Protein 1LLM (pdb70)

Foldseek 3Di:
DFPDADPPPGDTHPDPVVSVLVVCVVVVDFPDAAPVPGDTHSDPVVSVVCCVPVPVVVVVVVVVVVVVVVVVVVVVVVVVVCVVVPD/DFPAAQPPPGDTHPDPVVSVLVVCVVVVDFPDAQPPPGDTHSDPVVSVVCCCPVPVVVVVVVVVVVVVVVVVVVVVVVVVVVVVD

Radius of gyration: 25.81 Å; Cα contacts (8 Å, |Δi|>4): 189; chains: 2; bounding box: 71×56×47 Å

InterPro domains:
  IPR004827 Basic-leucine zipper domain [PF07716] (225-276)
  IPR004827 Basic-leucine zipper domain [PS00036] (231-245)
  IPR004827 Basic-leucine zipper domain [PS50217] (231-276)
  IPR004827 Basic-leucine zipper domain [SM00338] (223-280)
  IPR046347 Basic-leucine zipper domain superfamily [SSF57959] (225-279)
  IPR050946 AP-1 Transcription Factor bZIP [PTHR11462] (76-279)

CATH classification: 3.30.160.60 (+1 more: 3.30.160.60)

GO terms:
  GO:0005634 nucleus (C, IDA)
  GO:0001228 DNA-binding transcription activator activity, RNA polymerase II-specific (F, IDA)
  GO:0003682 chromatin binding (F, IDA)
  GO:0003700 DNA-binding transcription factor activity (F, IDA)
  GO:0045899 positive regulation of RNA polymerase II transcription preinitiation complex assembly (P, IDA)
  GO:0043565 sequence-specific DNA binding (F, IDA)
  GO:0045899 positive regulation of RNA polymerase II transcription preinitiation complex assembly (P, IGI)
  GO:1903833 positive regulation of cellular response to amino acid starvation (P, IGI)
  GO:0060261 positive regulation of transcription initiation by RNA polymerase II (P, IGI)
  GO:0001228 DNA-binding transcription activator activity, RNA polymerase II-specific (F, IMP)
  GO:0003700 DNA-binding transcription factor activity (F, IMP)
  GO:0045899 positive regulation of RNA polymerase II transcription preinitiation complex assembly (P, IMP)
  GO:0045944 positive regulation of transcription by RNA polymerase II (P, IMP)
  GO:0010688 negative regulation of ribosomal protein gene transcription by RNA polymerase II (P, IMP)
  GO:0043565 sequence-specific DNA binding (F, HDA)
  GO:1903833 positive regulation of cellular response to amino acid starvation (P, IMP)
  GO:1990139 protein localization to nuclear periphery (P, IMP)
  GO:0031669 cellular response to nutrient levels (P, IMP)
  GO:0060261 positive regulation of transcription initiation by RNA polymerase II (P, IMP)
  GO:0000122 negative regulation of transcription by RNA polymerase II (P, IMP)

Nearest PDB structures (foldseek):
  1llm-assembly1_D  TM=1.012E+00  e=2.371E-15  Mus musculus
  1a1h-assembly1_A  TM=9.683E-01  e=8.299E-09  Mus musculus
  5und-assembly2_B  TM=9.314E-01  e=6.563E-06  Homo sapiens
  8ssu-assembly1_A  TM=9.486E-01  e=1.165E-05  Homo sapiens
  5yeg-assembly1_A  TM=9.345E-01  e=1.445E-05  Homo sapiens

Structure (mmCIF, N/CA/C/O backbone):
data_1LLM
#
_entry.id   1LLM
#
_cell.length_a   87.398
_cell.length_b   87.398
_cell.length_c   118.693
_cell.angle_alpha   90.00
_cell.angle_beta   90.00
_cell.angle_gamma   120.00
#
_symmetry.space_group_name_H-M   'P 31 2 1'
#
loop_
_entity.id
_entity.type
_entity.pdbx_description
1 polymer "5'-D(*TP*CP*CP*CP*AP*CP*GP*CP*GP*TP*GP*GP*G)-3'"
2 polymer 'chimera of Zif23-GCN4'
3 non-polymer 'ZINC ION'
4 water water
#
loop_
_atom_site.group_PDB
_atom_site.id
_atom_site.type_symbol
_atom_site.label_atom_id
_atom_site.label_alt_id
_atom_site.label_comp_id
_atom_site.label_asym_id
_atom_site.label_entity_id
_atom_site.label_seq_id
_atom_site.pdbx_PDB_ins_code
_atom_site.Cartn_x
_atom_site.Cartn_y
_atom_site.Cartn_z
_atom_site.occupancy
_atom_site.B_iso_or_equiv
_atom_site.auth_seq_id
_atom_site.auth_comp_id
_atom_site.auth_asym_id
_atom_site.auth_atom_id
_atom_site.pdbx_PDB_model_num
ATOM 527 N N . MET C 2 1 ? -9.395 37.177 61.538 1.00 39.86 101 MET C N 1
ATOM 528 C CA . MET C 2 1 ? -8.869 37.998 62.613 1.00 39.40 101 MET C CA 1
ATOM 529 C C . MET C 2 1 ? -7.619 38.727 62.132 1.00 35.96 101 MET C C 1
ATOM 530 O O . MET C 2 1 ? -6.710 38.096 61.565 1.00 36.03 101 MET C O 1
ATOM 535 N N . LYS C 2 2 ? -7.578 40.042 62.344 1.00 31.27 102 LYS C N 1
ATOM 536 C CA . LYS C 2 2 ? -6.422 40.862 61.954 1.00 27.08 102 LYS C CA 1
ATOM 537 C C . LYS C 2 2 ? -6.040 41.660 63.190 1.00 25.25 102 LYS C C 1
ATOM 538 O O . LYS C 2 2 ? -6.329 42.847 63.314 1.00 22.83 102 LYS C O 1
ATOM 544 N N . PRO C 2 3 ? -5.316 41.011 64.105 1.00 24.47 103 PRO C N 1
ATOM 545 C CA . PRO C 2 3 ? -4.934 41.710 65.333 1.00 24.09 103 PRO C CA 1
ATOM 546 C C . PRO C 2 3 ? -3.736 42.658 65.355 1.00 23.46 103 PRO C C 1
ATOM 547 O O . PRO C 2 3 ? -3.473 43.260 66.412 1.00 23.73 103 PRO C O 1
ATOM 551 N N . PHE C 2 4 ? -3.025 42.830 64.233 1.00 20.93 104 PHE C N 1
ATOM 552 C CA . PHE C 2 4 ? -1.804 43.632 64.256 1.00 18.83 104 PHE C CA 1
ATOM 553 C C . PHE C 2 4 ? -1.952 44.871 63.422 1.00 18.97 104 PHE C C 1
ATOM 554 O O . PHE C 2 4 ? -1.934 44.795 62.206 1.00 19.64 104 PHE C O 1
ATOM 562 N N . GLN C 2 5 ? -1.978 46.021 64.101 1.00 17.63 105 GLN C N 1
ATOM 563 C CA . GLN C 2 5 ? -2.215 47.327 63.484 1.00 15.04 105 GLN C CA 1
ATOM 564 C C . GLN C 2 5 ? -1.018 48.216 63.252 1.00 16.17 105 GLN C C 1
ATOM 565 O O . GLN C 2 5 ? -0.144 48.352 64.111 1.00 15.87 105 GLN C O 1
ATOM 571 N N . CYS C 2 6 ? -0.970 48.819 62.066 1.00 15.38 106 CYS C N 1
ATOM 572 C CA . CYS C 2 6 ? 0.076 49.749 61.718 1.00 15.15 106 CYS C CA 1
ATOM 573 C C . CYS C 2 6 ? -0.363 51.084 62.294 1.00 15.50 106 CYS C C 1
ATOM 574 O O . CYS C 2 6 ? -1.481 51.547 62.049 1.00 16.05 106 CYS C O 1
ATOM 577 N N . ARG C 2 7 ? 0.515 51.721 63.061 1.00 16.82 107 ARG C N 1
ATOM 578 C CA . ARG C 2 7 ? 0.176 53.009 63.691 1.00 16.98 107 ARG C CA 1
ATOM 579 C C . ARG C 2 7 ? 0.326 54.200 62.738 1.00 17.96 107 ARG C C 1
ATOM 580 O O . ARG C 2 7 ? 0.054 55.349 63.125 1.00 18.16 107 ARG C O 1
ATOM 588 N N . ILE C 2 8 ? 0.833 53.960 61.526 1.00 17.50 108 ILE C N 1
ATOM 589 C CA . ILE C 2 8 ? 0.918 55.052 60.559 1.00 17.78 108 ILE C CA 1
ATOM 590 C C . ILE C 2 8 ? -0.425 55.198 59.797 1.00 17.48 108 ILE C C 1
ATOM 591 O O . ILE C 2 8 ? -1.065 56.252 59.841 1.00 17.45 108 ILE C O 1
ATOM 596 N N . CYS C 2 9 ? -0.891 54.105 59.200 1.00 17.28 109 CYS C N 1
ATOM 597 C CA . CYS C 2 9 ? -2.114 54.138 58.390 1.00 17.07 109 CYS C CA 1
ATOM 598 C C . CYS C 2 9 ? -3.327 53.497 59.048 1.00 16.91 109 CYS C C 1
ATOM 599 O O . CYS C 2 9 ? -4.460 53.676 58.579 1.00 16.60 109 CYS C O 1
ATOM 602 N N . MET C 2 10 ? -3.088 52.803 60.164 1.00 16.67 110 MET C N 1
ATOM 603 C CA . MET C 2 10 ? -4.115 52.152 60.939 1.00 15.89 110 MET C CA 1
ATOM 604 C C . MET C 2 10 ? -4.698 50.878 60.321 1.00 16.03 110 MET C C 1
ATOM 605 O O . MET C 2 10 ? -5.706 50.320 60.807 1.00 15.76 110 MET C O 1
ATOM 610 N N . ARG C 2 11 ? -4.021 50.367 59.285 1.00 15.24 111 ARG C N 1
ATOM 611 C CA . ARG C 2 11 ? -4.453 49.123 58.650 1.00 15.13 111 ARG C CA 1
ATOM 612 C C . ARG C 2 11 ? -4.121 47.968 59.591 1.00 15.15 111 ARG C C 1
ATOM 613 O O . ARG C 2 11 ? -3.109 48.007 60.270 1.00 15.93 111 ARG C O 1
ATOM 621 N N . ASN C 2 12 ? -4.986 46.966 59.650 1.00 15.22 112 ASN C N 1
ATOM 622 C CA . ASN C 2 12 ? -4.769 45.782 60.475 1.00 16.52 112 ASN C CA 1
ATOM 623 C C . ASN C 2 12 ? -4.315 44.606 59.629 1.00 17.54 112 ASN C C 1
ATOM 624 O O . ASN C 2 12 ? -4.684 44.492 58.449 1.00 17.86 112 ASN C O 1
ATOM 629 N N . PHE C 2 13 ? -3.545 43.708 60.225 1.00 17.06 113 PHE C N 1
ATOM 630 C CA . PHE C 2 13 ? -3.034 42.554 59.481 1.00 17.34 113 PHE C CA 1
ATOM 631 C C . PHE C 2 13 ? -3.223 41.278 60.285 1.00 18.67 113 PHE C C 1
ATOM 632 O O . PHE C 2 13 ? -3.180 41.277 61.527 1.00 19.48 113 PHE C O 1
ATOM 640 N N . SER C 2 14 ? -3.351 40.176 59.567 1.00 18.57 114 SER C N 1
ATOM 641 C CA . SER C 2 14 ? -3.557 38.860 60.157 1.00 19.34 114 SER C CA 1
ATOM 642 C C . SER C 2 14 ? -2.264 38.303 60.806 1.00 19.87 114 SER C C 1
ATOM 643 O O . SER C 2 14 ? -2.319 37.382 61.634 1.00 19.68 114 SER C O 1
ATOM 646 N N . ARG C 2 15 ? -1.111 38.864 60.435 1.00 19.32 115 ARG C N 1
ATOM 647 C CA . ARG C 2 15 ? 0.170 38.389 60.951 1.00 19.69 115 ARG C CA 1
ATOM 648 C C . ARG C 2 15 ? 1.135 39.468 61.360 1.00 19.24 115 ARG C C 1
ATOM 649 O O . ARG C 2 15 ? 1.336 40.444 60.644 1.00 18.17 115 ARG C O 1
ATOM 657 N N . SER C 2 16 ? 1.781 39.261 62.503 1.00 18.66 116 SER C N 1
ATOM 658 C CA . SER C 2 16 ? 2.713 40.245 63.006 1.00 18.37 116 SER C CA 1
ATOM 659 C C . SER C 2 16 ? 3.948 40.461 62.109 1.00 17.88 116 SER C C 1
ATOM 660 O O . SER C 2 16 ? 4.434 41.615 61.997 1.00 17.69 116 SER C O 1
ATOM 663 N N . ASP C 2 17 ? 4.443 39.396 61.455 1.00 18.04 117 ASP C N 1
ATOM 664 C CA . ASP C 2 17 ? 5.618 39.559 60.587 1.00 18.97 117 ASP C CA 1
ATOM 665 C C . ASP C 2 17 ? 5.219 40.354 59.339 1.00 17.65 117 ASP C C 1
ATOM 666 O O . ASP C 2 17 ? 5.995 41.171 58.846 1.00 19.09 117 ASP C O 1
ATOM 671 N N . HIS C 2 18 ? 3.962 40.208 58.921 1.00 17.02 118 HIS C N 1
ATOM 672 C CA . HIS C 2 18 ? 3.451 40.934 57.757 1.00 15.55 118 HIS C CA 1
ATOM 673 C C . HIS C 2 18 ? 3.244 42.386 58.112 1.00 14.91 118 HIS C C 1
ATOM 674 O O . HIS C 2 18 ? 3.368 43.252 57.243 1.00 14.67 118 HIS C O 1
ATOM 681 N N . LEU C 2 19 ? 2.939 42.666 59.390 1.00 13.62 119 LEU C N 1
ATOM 682 C CA . LEU C 2 19 ? 2.792 44.048 59.847 1.00 12.09 119 LEU C CA 1
ATOM 683 C C . LEU C 2 19 ? 4.184 44.653 59.778 1.00 12.29 119 LEU C C 1
ATOM 684 O O . LEU C 2 19 ? 4.354 45.757 59.293 1.00 13.84 119 LEU C O 1
ATOM 689 N N . THR C 2 20 ? 5.195 43.928 60.257 1.00 13.18 120 THR C N 1
ATOM 690 C CA . THR C 2 20 ? 6.560 44.450 60.236 1.00 14.16 120 THR C CA 1
ATOM 691 C C . THR C 2 20 ? 7.052 44.814 58.838 1.00 14.23 120 THR C C 1
ATOM 692 O O . THR C 2 20 ? 7.586 45.903 58.638 1.00 14.88 120 THR C O 1
ATOM 696 N N . THR C 2 21 ? 6.868 43.917 57.872 1.00 14.61 121 THR C N 1
ATOM 697 C CA . THR C 2 21 ? 7.305 44.261 56.520 1.00 14.51 121 THR C CA 1
ATOM 698 C C . THR C 2 21 ? 6.441 45.394 55.910 1.00 14.45 121 THR C C 1
ATOM 699 O O . THR C 2 21 ? 6.991 46.283 55.246 1.00 15.57 121 THR C O 1
ATOM 703 N N . HIS C 2 22 ? 5.127 45.401 56.176 1.00 12.87 122 HIS C N 1
ATOM 704 C CA . HIS C 2 22 ? 4.255 46.460 55.692 1.00 13.63 122 HIS C CA 1
ATOM 705 C C . HIS C 2 22 ? 4.752 47.820 56.151 1.00 15.45 122 HIS C C 1
ATOM 706 O O . HIS C 2 22 ? 4.711 48.779 55.391 1.00 15.45 122 HIS C O 1
ATOM 713 N N . ILE C 2 23 ? 5.193 47.928 57.409 1.00 15.35 123 ILE C N 1
ATOM 714 C CA . ILE C 2 23 ? 5.659 49.215 57.945 1.00 15.18 123 ILE C CA 1
ATOM 715 C C . ILE C 2 23 ? 6.821 49.786 57.099 1.00 15.13 123 ILE C C 1
ATOM 716 O O . ILE C 2 23 ? 7.014 50.993 57.027 1.00 15.32 123 ILE C O 1
ATOM 721 N N . ARG C 2 24 ? 7.597 48.904 56.469 1.00 16.29 124 ARG C N 1
ATOM 722 C CA . ARG C 2 24 ? 8.719 49.346 55.616 1.00 17.15 124 ARG C CA 1
ATOM 723 C C . ARG C 2 24 ? 8.210 50.128 54.394 1.00 17.49 124 ARG C C 1
ATOM 724 O O . ARG C 2 24 ? 8.980 50.882 53.782 1.00 18.48 124 ARG C O 1
ATOM 732 N N . THR C 2 25 ? 6.924 49.972 54.044 1.00 18.14 125 THR C N 1
ATOM 733 C CA . THR C 2 25 ? 6.344 50.742 52.919 1.00 18.08 125 THR C CA 1
ATOM 734 C C . THR C 2 25 ? 6.287 52.214 53.314 1.00 18.70 125 THR C C 1
ATOM 735 O O . THR C 2 25 ? 6.336 53.097 52.460 1.00 19.27 125 THR C O 1
ATOM 739 N N . HIS C 2 26 ? 6.213 52.481 54.616 1.00 19.63 126 HIS C N 1
ATOM 740 C CA . HIS C 2 26 ? 6.170 53.850 55.092 1.00 20.47 126 HIS C CA 1
ATOM 741 C C . HIS C 2 26 ? 7.576 54.347 55.360 1.00 22.12 126 HIS C C 1
ATOM 742 O O . HIS C 2 26 ? 7.896 55.466 55.030 1.00 23.53 126 HIS C O 1
ATOM 749 N N . THR C 2 27 ? 8.408 53.515 55.965 1.00 22.93 127 THR C N 1
ATOM 750 C CA . THR C 2 27 ? 9.739 53.941 56.340 1.00 23.84 127 THR C CA 1
ATOM 751 C C . THR C 2 27 ? 10.781 53.921 55.273 1.00 25.77 127 THR C C 1
ATOM 752 O O . THR C 2 27 ? 11.790 54.602 55.401 1.00 28.50 127 THR C O 1
ATOM 756 N N . GLY C 2 28 ? 10.578 53.118 54.238 1.00 25.24 128 GLY C N 1
ATOM 757 C CA . GLY C 2 28 ? 11.579 53.028 53.186 1.00 24.41 128 GLY C CA 1
ATOM 758 C C . GLY C 2 28 ? 12.758 52.138 53.571 1.00 23.82 128 GLY C C 1
ATOM 759 O O . GLY C 2 28 ? 13.774 52.100 52.876 1.00 25.61 128 GLY C O 1
ATOM 760 N N . GLU C 2 29 ? 12.631 51.400 54.665 1.00 22.90 129 GLU C N 1
ATOM 761 C CA . GLU C 2 29 ? 13.699 50.535 55.105 1.00 23.06 129 GLU C CA 1
ATOM 762 C C . GLU C 2 29 ? 13.863 49.349 54.111 1.00 23.91 129 GLU C C 1
ATOM 763 O O . GLU C 2 29 ? 12.875 48.704 53.725 1.00 22.52 129 GLU C O 1
ATOM 769 N N . LYS C 2 30 ? 15.104 49.093 53.682 1.00 22.82 130 LYS C N 1
ATOM 770 C CA . LYS C 2 30 ? 15.420 47.968 52.796 1.00 21.89 130 LYS C CA 1
ATOM 771 C C . LYS C 2 30 ? 16.602 47.227 53.414 1.00 21.22 130 LYS C C 1
ATOM 772 O O . LYS C 2 30 ? 17.743 47.440 53.049 1.00 23.52 130 LYS C O 1
ATOM 778 N N . PRO C 2 31 ? 16.331 46.328 54.347 1.00 20.66 131 PRO C N 1
ATOM 779 C CA . PRO C 2 31 ? 17.397 45.591 55.009 1.00 21.54 131 PRO C CA 1
ATOM 780 C C . PRO C 2 31 ? 18.155 44.538 54.234 1.00 23.28 131 PRO C C 1
ATOM 781 O O . PRO C 2 31 ? 19.236 44.162 54.671 1.00 25.32 131 PRO C O 1
ATOM 785 N N . PHE C 2 32 ? 17.618 44.027 53.127 1.00 22.64 132 PHE C N 1
ATOM 786 C CA . PHE C 2 32 ? 18.279 42.925 52.409 1.00 21.85 132 PHE C CA 1
ATOM 787 C C . PHE C 2 32 ? 18.972 43.340 51.139 1.00 21.92 132 PHE C C 1
ATOM 788 O O . PHE C 2 32 ? 18.341 43.750 50.181 1.00 21.58 132 PHE C O 1
ATOM 796 N N . ALA C 2 33 ? 20.297 43.266 51.161 1.00 21.74 133 ALA C N 1
ATOM 797 C CA . ALA C 2 33 ? 21.132 43.654 50.019 1.00 21.50 133 ALA C CA 1
ATOM 798 C C . ALA C 2 33 ? 21.528 42.434 49.185 1.00 20.58 133 ALA C C 1
ATOM 799 O O . ALA C 2 33 ? 21.842 41.376 49.754 1.00 19.77 133 ALA C O 1
ATOM 801 N N . CYS C 2 34 ? 21.419 42.552 47.857 1.00 19.86 134 CYS C N 1
ATOM 802 C CA . CYS C 2 34 ? 21.848 41.474 46.974 1.00 19.03 134 CYS C CA 1
ATOM 803 C C . CYS C 2 34 ? 23.417 41.425 47.021 1.00 19.54 134 CYS 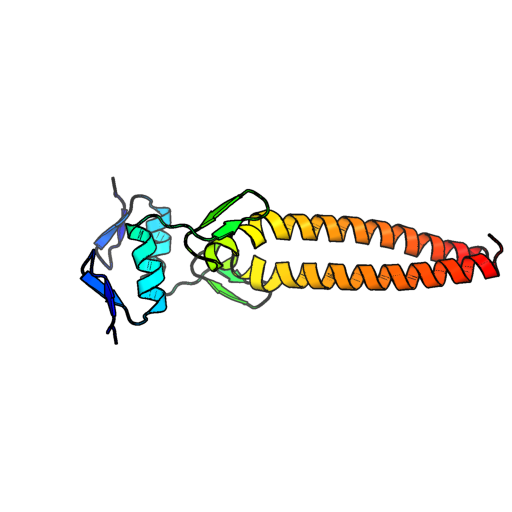C C 1
ATOM 804 O O . CYS C 2 34 ? 24.094 42.449 46.836 1.00 17.98 134 CYS C O 1
ATOM 807 N N . ASP C 2 35 ? 23.958 40.232 47.290 1.00 20.71 135 ASP C N 1
ATOM 808 C CA . ASP C 2 35 ? 25.410 40.018 47.397 1.00 21.93 135 ASP C CA 1
ATOM 809 C C . ASP C 2 35 ? 26.156 40.153 46.102 1.00 22.34 135 ASP C C 1
ATOM 810 O O . ASP C 2 35 ? 27.357 40.377 46.087 1.00 22.05 135 ASP C O 1
ATOM 815 N N . ILE C 2 36 ? 25.426 40.029 45.006 1.00 21.53 136 ILE C N 1
ATOM 816 C CA . ILE C 2 36 ? 26.029 40.129 43.708 1.00 20.22 136 ILE C CA 1
ATOM 817 C C . ILE C 2 36 ? 26.035 41.544 43.175 1.00 20.86 136 ILE C C 1
ATOM 818 O O . ILE C 2 36 ? 27.066 41.993 42.719 1.00 22.16 136 ILE C O 1
ATOM 823 N N . CYS C 2 37 ? 24.933 42.289 43.298 1.00 20.44 137 CYS C N 1
ATOM 824 C CA . CYS C 2 37 ? 24.897 43.650 42.765 1.00 19.62 137 CYS C CA 1
ATOM 825 C C . CYS C 2 37 ? 24.687 44.753 43.797 1.00 20.24 137 CYS C C 1
ATOM 826 O O . CYS C 2 37 ? 24.805 45.934 43.478 1.00 19.34 137 CYS C O 1
ATOM 829 N N . GLY C 2 38 ? 24.337 44.368 45.017 1.00 20.56 138 GLY C N 1
ATOM 830 C CA . GLY C 2 38 ? 24.159 45.363 46.049 1.00 20.97 138 GLY C CA 1
ATOM 831 C C . GLY C 2 38 ? 22.801 46.018 46.142 1.00 21.07 138 GLY C C 1
ATOM 832 O O . GLY C 2 38 ? 22.564 46.842 47.021 1.00 20.93 138 GLY C O 1
ATOM 833 N N . ARG C 2 39 ? 21.905 45.689 45.230 1.00 20.01 139 ARG C N 1
ATOM 834 C CA . ARG C 2 39 ? 20.582 46.284 45.304 1.00 19.74 139 ARG C CA 1
ATOM 835 C C . ARG C 2 39 ? 19.927 45.858 46.639 1.00 18.47 139 ARG C C 1
ATOM 836 O O . ARG C 2 39 ? 20.065 44.713 47.066 1.00 17.66 139 ARG C O 1
ATOM 844 N N . LYS C 2 40 ? 19.233 46.810 47.270 1.00 19.15 140 LYS C N 1
ATOM 845 C CA . LYS C 2 40 ? 18.588 46.627 48.576 1.00 19.59 140 LYS C CA 1
ATOM 846 C C . LYS C 2 40 ? 17.099 46.380 48.430 1.00 18.99 140 LYS C C 1
ATOM 847 O O . LYS C 2 40 ? 16.448 47.012 47.595 1.00 18.95 140 LYS C O 1
ATOM 853 N N . PHE C 2 41 ? 16.547 45.535 49.299 1.00 19.25 141 PHE C N 1
ATOM 854 C CA . PHE C 2 41 ? 15.123 45.179 49.255 1.00 18.96 141 PHE C CA 1
ATOM 855 C C . PHE C 2 41 ? 14.511 45.202 50.646 1.00 19.56 141 PHE C C 1
ATOM 856 O O . PHE C 2 41 ? 15.189 44.873 51.625 1.00 20.44 141 PHE C O 1
ATOM 864 N N . ALA C 2 42 ? 13.210 45.470 50.722 1.00 19.07 142 ALA C N 1
ATOM 865 C CA . ALA C 2 42 ? 12.487 45.502 52.003 1.00 18.24 142 ALA C CA 1
ATOM 866 C C . ALA C 2 42 ? 12.306 44.122 52.644 1.00 18.38 142 ALA C C 1
ATOM 867 O O . ALA C 2 42 ? 12.224 43.991 53.881 1.00 18.41 142 ALA C O 1
ATOM 869 N N . ARG C 2 43 ? 12.254 43.081 51.807 1.00 17.40 143 ARG C N 1
ATOM 870 C CA . ARG C 2 43 ? 12.042 41.715 52.295 1.00 16.04 143 ARG C CA 1
ATOM 871 C C . ARG C 2 43 ? 13.038 40.746 51.687 1.00 17.03 143 ARG C C 1
ATOM 872 O O . ARG C 2 43 ? 13.508 40.914 50.544 1.00 16.94 143 ARG C O 1
ATOM 880 N N . SER C 2 44 ? 13.318 39.680 52.411 1.00 17.62 144 SER C N 1
ATOM 881 C CA . SER C 2 44 ? 14.253 38.682 51.892 1.00 19.17 144 SER C CA 1
ATOM 882 C C . SER C 2 44 ? 13.736 37.957 50.612 1.00 17.87 144 SER C C 1
ATOM 883 O O . SER C 2 44 ? 14.539 37.609 49.737 1.00 17.72 144 SER C O 1
ATOM 886 N N . ASP C 2 45 ? 12.429 37.685 50.520 1.00 16.31 145 ASP C N 1
ATOM 887 C CA . ASP C 2 45 ? 11.886 36.999 49.342 1.00 15.21 145 ASP C CA 1
ATOM 888 C C . ASP C 2 45 ? 11.977 37.883 48.081 1.00 15.68 145 ASP C C 1
ATOM 889 O O . ASP C 2 45 ? 12.129 37.354 46.965 1.00 16.40 145 ASP C O 1
ATOM 894 N N . GLU C 2 46 ? 11.876 39.199 48.249 1.00 14.27 146 GLU C N 1
ATOM 895 C CA . GLU C 2 46 ? 12.008 40.126 47.122 1.00 13.88 146 GLU C CA 1
ATOM 896 C C . GLU C 2 46 ? 13.466 40.050 46.633 1.00 15.10 146 GLU C C 1
ATOM 897 O O . GLU C 2 46 ? 13.728 40.069 45.427 1.00 13.60 146 GLU C O 1
ATOM 903 N N . ARG C 2 47 ? 14.424 40.002 47.570 1.00 13.97 147 ARG C N 1
ATOM 904 C CA . ARG C 2 47 ? 15.834 39.869 47.201 1.00 14.46 147 ARG C CA 1
ATOM 905 C C . ARG C 2 47 ? 16.051 38.520 46.485 1.00 15.08 147 ARG C C 1
ATOM 906 O O . ARG C 2 47 ? 16.763 38.480 45.468 1.00 15.71 147 ARG C O 1
ATOM 914 N N . LYS C 2 48 ? 15.463 37.445 47.021 1.00 13.66 148 LYS C N 1
ATOM 915 C CA . LYS C 2 48 ?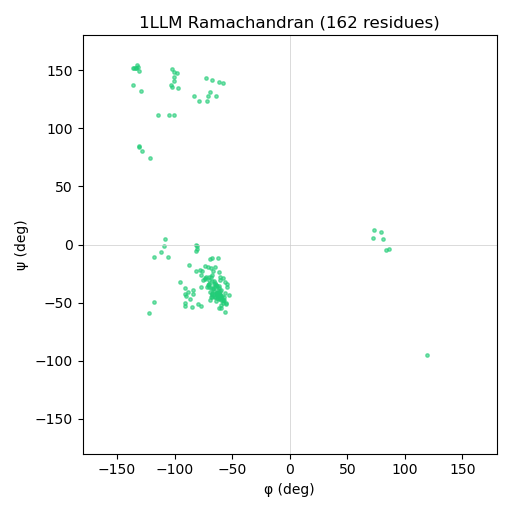 15.577 36.137 46.392 1.00 13.83 148 LYS C CA 1
ATOM 916 C C . LYS C 2 48 ? 15.069 36.056 44.949 1.00 14.88 148 LYS C C 1
ATOM 917 O O . LYS C 2 48 ? 15.739 35.506 44.081 1.00 14.66 148 LYS C O 1
ATOM 923 N N A ARG C 2 49 ? 13.882 36.600 44.679 0.30 13.53 149 ARG C N 1
ATOM 924 N N B ARG C 2 49 ? 13.873 36.602 44.695 0.30 14.09 149 ARG C N 1
ATOM 925 N N C ARG C 2 49 ? 13.878 36.565 44.682 0.20 14.93 149 ARG C N 1
ATOM 926 N N D ARG C 2 49 ? 13.891 36.663 44.659 0.20 14.85 149 ARG C N 1
ATOM 927 C CA A ARG C 2 49 ? 13.366 36.533 43.317 0.30 13.42 149 ARG C CA 1
ATOM 928 C CA B ARG C 2 49 ? 13.333 36.544 43.337 0.30 14.21 149 ARG C CA 1
ATOM 929 C CA C ARG C 2 49 ? 13.261 36.549 43.340 0.20 15.29 149 ARG C CA 1
ATOM 930 C CA D ARG C 2 49 ? 13.331 36.549 43.311 0.20 15.66 149 ARG C CA 1
ATOM 931 C C A ARG C 2 49 ? 14.307 37.349 42.425 0.30 13.82 149 ARG C C 1
ATOM 932 C C B ARG C 2 49 ? 14.271 37.360 42.427 0.30 14.39 149 ARG C C 1
ATOM 933 C C C ARG C 2 49 ? 14.143 37.391 42.421 0.20 15.25 149 ARG C C 1
ATOM 934 C C D ARG C 2 49 ? 14.174 37.424 42.362 0.20 15.21 149 ARG C C 1
ATOM 935 O O A ARG C 2 49 ? 14.611 36.901 41.296 0.30 14.16 149 ARG C O 1
ATOM 936 O O B ARG C 2 49 ? 14.546 36.916 41.289 0.30 14.62 149 ARG C O 1
ATOM 937 O O C ARG C 2 49 ? 14.304 37.015 41.268 0.20 15.40 149 ARG C O 1
ATOM 938 O O D ARG C 2 49 ? 14.319 37.095 41.178 0.20 15.31 149 ARG C O 1
ATOM 967 N N . HIS C 2 50 ? 14.725 38.503 42.854 1.00 14.13 150 HIS C N 1
ATOM 968 C CA . HIS C 2 50 ? 15.620 39.337 42.100 1.00 14.98 150 HIS C CA 1
ATOM 969 C C . HIS C 2 50 ? 16.941 38.561 41.779 1.00 16.48 150 HIS C C 1
ATOM 970 O O . HIS C 2 50 ? 17.379 38.434 40.627 1.00 15.78 150 HIS C O 1
ATOM 977 N N . ARG C 2 51 ? 17.584 38.005 42.793 1.00 16.11 151 ARG C N 1
ATOM 978 C CA . ARG C 2 51 ? 18.861 37.339 42.613 1.00 15.57 151 ARG C CA 1
ATOM 979 C C . ARG C 2 51 ? 18.765 36.036 41.818 1.00 15.60 151 ARG C C 1
ATOM 980 O O . ARG C 2 51 ? 19.626 35.748 40.976 1.00 15.55 151 ARG C O 1
ATOM 988 N N . ASP C 2 52 ? 17.725 35.252 42.077 1.00 15.66 152 ASP C N 1
ATOM 989 C CA . ASP C 2 52 ? 17.509 33.978 41.379 1.00 16.09 152 ASP C CA 1
ATOM 990 C C . ASP C 2 52 ? 17.464 34.111 39.844 1.00 15.70 152 ASP C C 1
ATOM 991 O O . ASP C 2 52 ? 18.145 33.403 39.113 1.00 14.40 152 ASP C O 1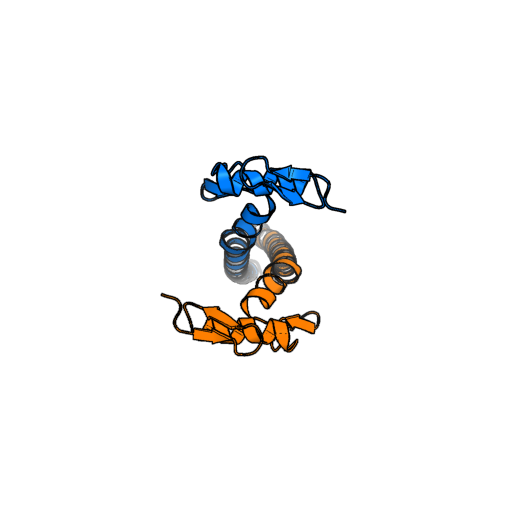
ATOM 996 N N . ILE C 2 53 ? 16.647 35.047 39.396 1.00 15.38 153 ILE C N 1
ATOM 997 C CA . ILE C 2 53 ? 16.424 35.235 37.982 1.00 15.61 153 ILE C CA 1
ATOM 998 C C . ILE C 2 53 ? 17.375 36.238 37.337 1.00 15.43 153 ILE C C 1
ATOM 999 O O . ILE C 2 53 ? 17.841 36.005 36.214 1.00 16.21 153 ILE C O 1
ATOM 1004 N N . GLN C 2 54 ? 17.720 37.321 38.031 1.00 14.65 154 GLN C N 1
ATOM 1005 C CA . GLN C 2 54 ? 18.615 38.307 37.445 1.00 14.11 154 GLN C CA 1
ATOM 1006 C C . GLN C 2 54 ? 20.056 37.853 37.467 1.00 14.18 154 GLN C C 1
ATOM 1007 O O . GLN C 2 54 ? 20.842 38.295 36.652 1.00 14.79 154 GLN C O 1
ATOM 1013 N N . HIS C 2 55 ? 20.422 36.985 38.402 1.00 14.29 155 HIS C N 1
ATOM 1014 C CA . HIS C 2 55 ? 21.822 36.537 38.487 1.00 14.08 155 HIS C CA 1
ATOM 1015 C C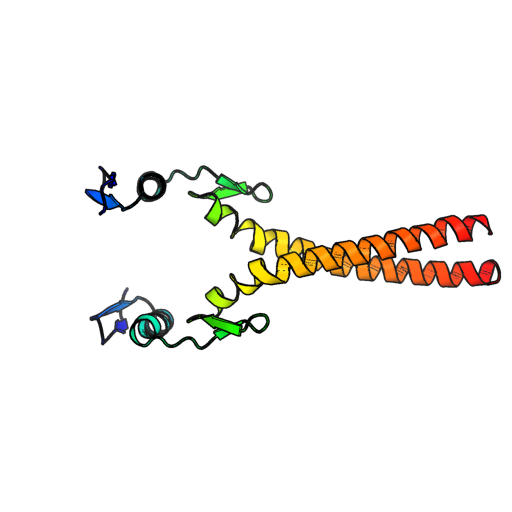 . HIS C 2 55 ? 22.048 35.052 38.373 1.00 14.87 155 HIS C C 1
ATOM 1016 O O . HIS C 2 55 ? 22.766 34.622 37.495 1.00 16.32 155 HIS C O 1
ATOM 1023 N N . ILE C 2 56 ? 21.460 34.258 39.265 1.00 15.23 156 ILE C N 1
ATOM 1024 C CA . ILE C 2 56 ? 21.714 32.823 39.264 1.00 15.59 156 ILE C CA 1
ATOM 1025 C C . ILE C 2 56 ? 21.342 32.109 37.979 1.00 15.52 156 ILE C C 1
ATOM 1026 O O . ILE C 2 56 ? 22.127 31.333 37.454 1.00 15.73 156 ILE C O 1
ATOM 1031 N N . LEU C 2 57 ? 20.165 32.416 37.451 1.00 16.61 157 LEU C N 1
ATOM 1032 C CA . LEU C 2 57 ? 19.690 31.789 36.208 1.00 17.06 157 LEU C CA 1
ATOM 1033 C C . LEU C 2 57 ? 20.685 31.986 35.032 1.00 15.00 157 LEU C C 1
ATOM 1034 O O . LEU C 2 57 ? 21.183 30.994 34.480 1.00 15.68 157 LEU C O 1
ATOM 1039 N N . PRO C 2 58 ? 21.019 33.246 34.672 1.00 15.90 158 PRO C N 1
ATOM 1040 C CA . PRO C 2 58 ? 21.979 33.479 33.574 1.00 15.95 158 PRO C CA 1
ATOM 1041 C C . PRO C 2 58 ? 23.421 32.965 33.867 1.00 16.37 158 PRO C C 1
ATOM 1042 O O . PRO C 2 58 ? 24.134 32.536 32.948 1.00 16.37 158 PRO C O 1
ATOM 1046 N N . ILE C 2 59 ? 23.854 33.010 35.134 1.00 15.43 159 ILE C N 1
ATOM 1047 C CA . ILE C 2 59 ? 25.174 32.503 35.511 1.00 14.84 159 ILE C CA 1
ATOM 1048 C C . ILE C 2 59 ? 25.220 31.014 35.248 1.00 14.49 159 ILE C C 1
ATOM 1049 O O . ILE C 2 59 ? 26.203 30.523 34.680 1.00 15.63 159 ILE C O 1
ATOM 1054 N N . LEU C 2 60 ? 24.151 30.301 35.592 1.00 14.42 160 LEU C N 1
ATOM 1055 C CA . LEU C 2 60 ? 24.099 28.858 35.367 1.00 15.88 160 LEU C CA 1
ATOM 1056 C C . LEU C 2 60 ? 23.949 28.527 33.869 1.00 17.21 160 LEU C C 1
ATOM 1057 O O . LEU C 2 60 ? 24.536 27.552 33.378 1.00 16.66 160 LEU C O 1
ATOM 1062 N N . GLU C 2 61 ? 23.177 29.344 33.148 1.00 18.03 161 GLU C N 1
ATOM 1063 C CA . GLU C 2 61 ? 23.031 29.173 31.692 1.00 18.55 161 GLU C CA 1
ATOM 1064 C C . GLU C 2 61 ? 24.398 29.377 31.028 1.00 18.30 161 GLU C C 1
ATOM 1065 O O . GLU C 2 61 ? 24.800 28.543 30.199 1.00 18.57 161 GLU C O 1
ATOM 1071 N N . ASP C 2 62 ? 25.116 30.439 31.420 1.00 17.28 162 ASP C N 1
ATOM 1072 C CA . ASP C 2 62 ? 26.456 30.698 30.888 1.00 18.40 162 ASP C CA 1
ATOM 1073 C C . ASP C 2 62 ? 27.415 29.576 31.250 1.00 18.32 162 ASP C C 1
ATOM 1074 O O . ASP C 2 62 ? 28.243 29.165 30.433 1.00 17.49 162 ASP C O 1
ATOM 1079 N N . LYS C 2 63 ? 27.298 29.055 32.471 1.00 17.34 163 LYS C N 1
ATOM 1080 C CA . LYS C 2 63 ? 28.172 27.972 32.901 1.00 16.90 163 LYS C CA 1
ATOM 1081 C C . LYS C 2 63 ? 27.961 26.722 32.062 1.00 16.84 163 LYS C C 1
ATOM 1082 O O . LYS C 2 63 ? 28.918 26.034 31.718 1.00 16.92 163 LYS C O 1
ATOM 1088 N N . VAL C 2 64 ? 26.710 26.406 31.761 1.00 16.18 164 VAL C N 1
ATOM 1089 C CA . VAL C 2 64 ? 26.423 25.244 30.938 1.00 16.57 164 VAL C CA 1
ATOM 1090 C C . VAL C 2 64 ? 27.092 25.402 29.572 1.00 17.06 164 VAL C C 1
ATOM 1091 O O . VAL C 2 64 ? 27.784 24.474 29.127 1.00 17.33 164 VAL C O 1
ATOM 1095 N N . GLU C 2 65 ? 26.936 26.570 28.940 1.00 17.10 165 GLU C N 1
ATOM 1096 C CA . GLU C 2 65 ? 27.562 26.808 27.645 1.00 18.13 165 GLU C CA 1
ATOM 1097 C C . GLU C 2 65 ? 29.077 26.695 27.721 1.00 17.75 165 GLU C C 1
ATOM 1098 O O . GLU C 2 65 ? 29.708 26.048 26.884 1.00 17.38 165 GLU C O 1
ATOM 1104 N N . GLU C 2 66 ? 29.657 27.284 28.763 1.00 17.62 166 GLU C N 1
ATOM 1105 C CA . GLU C 2 66 ? 31.092 27.244 28.969 1.00 17.40 166 GLU C CA 1
ATOM 1106 C C . GLU C 2 66 ? 31.610 25.829 29.127 1.00 16.96 166 GLU C C 1
ATOM 1107 O O . GLU C 2 66 ? 32.630 25.489 28.557 1.00 15.74 166 GLU C O 1
ATOM 1113 N N . LEU C 2 67 ? 30.922 24.989 29.895 1.00 15.84 167 LEU C N 1
ATOM 1114 C CA . LEU C 2 67 ? 31.386 23.617 30.087 1.00 16.00 167 LEU C CA 1
ATOM 1115 C C . LEU C 2 67 ? 31.228 22.778 28.837 1.00 15.96 167 LEU C C 1
ATOM 1116 O O . LEU C 2 67 ? 32.042 21.929 28.561 1.00 16.44 167 LEU C O 1
ATOM 1121 N N . LEU C 2 68 ? 30.176 23.022 28.073 1.00 16.35 168 LEU C N 1
ATOM 1122 C CA . LEU C 2 68 ? 29.965 22.261 26.844 1.00 17.61 168 LEU C CA 1
ATOM 1123 C C . LEU C 2 68 ? 31.144 22.511 25.932 1.00 18.03 168 LEU C C 1
ATOM 1124 O O . LEU C 2 68 ? 31.729 21.593 25.365 1.00 18.68 168 LEU C O 1
ATOM 1129 N N . SER C 2 69 ? 31.549 23.770 25.894 1.00 18.38 169 SER C N 1
ATOM 1130 C CA . SER C 2 69 ? 32.679 24.195 25.089 1.00 18.25 169 SER C CA 1
ATOM 1131 C C . SER C 2 69 ? 34.021 23.621 25.615 1.00 18.21 169 SER C C 1
ATOM 1132 O O . SER C 2 69 ? 34.812 23.081 24.848 1.00 16.46 169 SER C O 1
ATOM 1135 N N . LYS C 2 70 ? 34.257 23.678 26.932 1.00 18.29 170 LYS C N 1
ATOM 1136 C CA . LYS C 2 70 ? 35.497 23.132 27.518 1.00 19.16 170 LYS C CA 1
ATOM 1137 C C . LYS C 2 70 ? 35.561 21.662 27.251 1.00 18.94 170 LYS C C 1
ATOM 1138 O O . LYS C 2 70 ? 36.619 21.123 26.916 1.00 19.48 170 LYS C O 1
ATOM 1144 N N . ASN C 2 71 ? 34.426 20.995 27.421 1.00 19.91 171 ASN C N 1
ATOM 1145 C CA . ASN C 2 71 ? 34.368 19.556 27.205 1.00 21.31 171 ASN C CA 1
ATOM 1146 C C . ASN C 2 71 ? 34.648 19.185 25.767 1.00 21.17 171 ASN C C 1
ATOM 1147 O O . ASN C 2 71 ? 35.311 18.187 25.513 1.00 22.92 171 ASN C O 1
ATOM 1152 N N . TYR C 2 72 ? 34.206 20.027 24.842 1.00 19.57 172 TYR C N 1
ATOM 1153 C CA . TYR C 2 72 ? 34.471 19.813 23.426 1.00 20.39 172 TYR C CA 1
ATOM 1154 C C . TYR C 2 72 ? 35.977 19.974 23.137 1.00 19.98 172 TYR C C 1
ATOM 1155 O O . TYR C 2 72 ? 36.562 19.164 22.437 1.00 20.98 172 TYR C O 1
ATOM 1164 N N . HIS C 2 73 ? 36.619 20.990 23.708 1.00 19.41 173 HIS C N 1
ATOM 1165 C CA . HIS C 2 73 ? 38.054 21.202 23.497 1.00 19.04 173 HIS C CA 1
ATOM 1166 C C . HIS C 2 73 ? 38.851 20.055 24.048 1.00 20.44 173 HIS C C 1
ATOM 1167 O O . HIS C 2 73 ? 39.826 19.633 23.428 1.00 20.47 173 HIS C O 1
ATOM 1174 N N . LEU C 2 74 ? 38.467 19.577 25.238 1.00 20.79 174 LEU C N 1
ATOM 1175 C CA . LEU C 2 74 ? 39.155 18.444 25.875 1.00 22.29 174 LEU C CA 1
ATOM 1176 C C . LEU C 2 74 ? 38.976 17.165 25.083 1.00 23.18 174 LEU C C 1
ATOM 1177 O O . LEU C 2 74 ? 39.901 16.355 24.976 1.00 23.87 174 LEU C O 1
ATOM 1182 N N . GLU C 2 75 ? 37.780 16.959 24.556 1.00 23.38 175 GLU C N 1
ATOM 1183 C CA . GLU C 2 75 ? 37.550 15.771 23.782 1.00 25.78 175 GLU C CA 1
ATOM 1184 C C . GLU C 2 75 ? 38.443 15.817 22.555 1.00 26.66 175 GLU C C 1
ATOM 1185 O O . GLU C 2 75 ? 39.045 14.793 22.228 1.00 26.88 175 GLU C O 1
ATOM 1191 N N . ASN C 2 76 ? 38.565 16.992 21.915 1.00 25.17 176 ASN C N 1
ATOM 1192 C CA . ASN C 2 76 ? 39.414 17.134 20.731 1.00 25.50 176 ASN C CA 1
ATOM 1193 C C . ASN C 2 76 ? 40.841 16.811 21.067 1.00 26.02 176 ASN C C 1
ATOM 1194 O O . ASN C 2 76 ? 41.477 16.052 20.361 1.00 27.49 176 ASN C O 1
ATOM 1199 N N . GLU C 2 77 ? 41.335 17.339 22.173 1.00 26.63 177 GLU C N 1
ATOM 1200 C CA . GLU C 2 77 ? 42.685 17.071 22.593 1.00 27.87 177 GLU C CA 1
ATOM 1201 C C . GLU C 2 77 ? 42.922 15.591 22.942 1.00 30.28 177 GLU C C 1
ATOM 1202 O O . GLU C 2 77 ? 43.979 15.027 22.626 1.00 30.47 177 GLU C O 1
ATOM 1208 N N . VAL C 2 78 ? 41.954 14.979 23.634 1.00 30.56 178 VAL C N 1
ATOM 1209 C CA . VAL C 2 78 ? 42.030 13.573 24.022 1.00 31.36 178 VAL C CA 1
ATOM 1210 C C . VAL C 2 78 ? 42.117 12.733 22.751 1.00 32.00 178 VAL C C 1
ATOM 1211 O O . VAL C 2 78 ? 42.915 11.797 22.684 1.00 32.79 178 VAL C O 1
ATOM 1215 N N . ALA C 2 79 ? 41.315 13.072 21.745 1.00 32.27 179 ALA C N 1
ATOM 1216 C CA . ALA C 2 79 ? 41.345 12.340 20.481 1.00 34.37 179 ALA C CA 1
ATOM 1217 C C . ALA C 2 79 ? 42.733 12.455 19.811 1.00 37.01 179 ALA C C 1
ATOM 1218 O O . ALA C 2 79 ? 43.301 11.463 19.356 1.00 39.01 179 ALA C O 1
ATOM 1220 N N . ARG C 2 80 ? 43.310 13.652 19.802 1.00 38.01 180 ARG C N 1
ATOM 1221 C CA . ARG C 2 80 ? 44.627 13.844 19.211 1.00 38.80 180 ARG C CA 1
ATOM 1222 C C . ARG C 2 80 ? 45.662 12.987 19.968 1.00 40.80 180 ARG C C 1
ATOM 1223 O O . ARG C 2 80 ? 46.398 12.216 19.361 1.00 41.20 180 ARG C O 1
ATOM 1231 N N . LEU C 2 81 ? 45.723 13.164 21.287 1.00 43.55 181 LEU C N 1
ATOM 1232 C CA . LEU C 2 81 ? 46.668 12.466 22.155 1.00 46.25 181 LEU C CA 1
ATOM 1233 C C . LEU C 2 81 ? 46.581 10.964 22.002 1.00 48.30 181 LEU C C 1
ATOM 1234 O O . LEU C 2 81 ? 47.586 10.249 22.102 1.00 48.41 181 LEU C O 1
ATOM 1239 N N . LYS C 2 82 ? 45.366 10.482 21.796 1.00 49.98 182 LYS C N 1
ATOM 1240 C CA . LYS C 2 82 ? 45.165 9.064 21.656 1.00 52.13 182 LYS C CA 1
ATOM 1241 C C . LYS C 2 82 ? 45.896 8.507 20.476 1.00 53.45 182 LYS C C 1
ATOM 1242 O O . LYS C 2 82 ? 46.444 7.411 20.549 1.00 54.44 182 LYS C O 1
ATOM 1248 N N . LYS C 2 83 ? 45.939 9.273 19.394 1.00 54.70 183 LYS C N 1
ATOM 1249 C CA . LYS C 2 83 ? 46.617 8.804 18.195 1.00 55.35 183 LYS C CA 1
ATOM 1250 C C . LYS C 2 83 ? 48.124 8.904 18.288 1.00 56.24 183 LYS C C 1
ATOM 1251 O O . LYS C 2 83 ? 48.814 7.961 17.916 1.00 55.82 183 LYS C O 1
ATOM 1257 N N . LEU C 2 84 ? 48.609 9.967 18.931 1.00 57.74 184 LEU C N 1
ATOM 1258 C CA . LEU C 2 84 ? 50.038 10.144 19.152 1.00 59.24 184 LEU C CA 1
ATOM 1259 C C . LEU C 2 84 ? 50.587 8.976 19.980 1.00 60.91 184 LEU C C 1
ATOM 1260 O O . LEU C 2 84 ? 51.770 8.639 19.849 1.00 61.35 184 LEU C O 1
ATOM 1265 N N . VAL C 2 85 ? 49.751 8.399 20.862 1.00 62.07 185 VAL C N 1
ATOM 1266 C CA . VAL C 2 85 ? 50.179 7.274 21.697 1.00 62.75 185 VAL C CA 1
ATOM 1267 C C . VAL C 2 85 ? 49.577 5.910 21.328 1.00 63.93 185 VAL C C 1
ATOM 1268 O O . VAL C 2 85 ? 49.794 4.921 22.040 1.00 64.40 185 VAL C O 1
ATOM 1272 N N . GLY C 2 86 ? 48.806 5.862 20.235 1.00 64.39 186 GLY C N 1
ATOM 1273 C CA . GLY C 2 86 ? 48.286 4.566 19.819 1.00 65.14 186 GLY C CA 1
ATOM 1274 C C . GLY C 2 86 ? 46.769 4.448 19.791 1.00 66.47 186 GLY C C 1
ATOM 1275 O O . GLY C 2 86 ? 46.106 4.806 18.810 1.00 66.80 186 GLY C O 1
ATOM 1276 N N . GLU C 2 87 ? 46.242 3.921 20.912 1.00 67.05 187 GLU C N 1
ATOM 1277 C CA . GLU C 2 87 ? 44.818 3.636 21.121 1.00 66.99 187 GLU C CA 1
ATOM 1278 C C . GLU C 2 87 ? 43.948 3.745 19.901 1.00 66.77 187 GLU C C 1
ATOM 1279 O O . GLU C 2 87 ? 42.898 3.097 19.859 1.00 66.69 187 GLU C O 1
ATOM 1285 N N . MET D 2 1 ? -4.543 60.272 34.497 1.00 36.82 201 MET D N 1
ATOM 1286 C CA . MET D 2 1 ? -3.588 59.225 34.176 1.00 34.06 201 MET D CA 1
ATOM 1287 C C . MET D 2 1 ? -4.217 57.843 34.194 1.00 30.39 201 MET D C 1
ATOM 1288 O O . MET D 2 1 ? -3.512 56.888 33.932 1.00 30.36 201 MET D O 1
ATOM 1293 N N . LYS D 2 2 ? -5.496 57.693 34.559 1.00 25.30 202 LYS D N 1
ATOM 1294 C CA . LYS D 2 2 ? -6.125 56.373 34.546 1.00 22.13 202 LYS D CA 1
ATOM 1295 C C . LYS D 2 2 ? -7.348 56.407 33.614 1.00 20.58 202 LYS D C 1
ATOM 1296 O O . LYS D 2 2 ? -8.493 56.350 34.066 1.00 20.22 202 LYS D O 1
ATOM 1302 N N . PRO D 2 3 ? -7.115 56.419 32.291 1.00 18.74 203 PRO D N 1
ATOM 1303 C CA . PRO D 2 3 ? -8.222 56.476 31.341 1.00 17.54 203 PRO D CA 1
ATOM 1304 C C . PRO D 2 3 ? -8.975 55.211 30.994 1.00 17.68 203 PRO D C 1
ATOM 1305 O O . PRO D 2 3 ? -9.980 55.276 30.260 1.00 18.90 203 PRO D O 1
ATOM 1309 N N . PHE D 2 4 ? -8.534 54.066 31.518 1.00 16.85 204 PHE D N 1
ATOM 1310 C CA . PHE D 2 4 ? -9.209 52.783 31.251 1.00 16.14 204 PHE D CA 1
ATOM 1311 C C . PHE D 2 4 ? -10.095 52.377 32.426 1.00 15.96 204 PHE D C 1
ATOM 1312 O O . PHE D 2 4 ? -9.739 52.645 33.575 1.00 18.01 204 PHE D O 1
ATOM 1320 N N . GLN D 2 5 ? -11.270 51.819 32.155 1.00 14.46 205 GLN D N 1
ATOM 1321 C CA . GLN D 2 5 ? -12.164 51.423 33.250 1.00 14.99 205 GLN D CA 1
ATOM 1322 C C . GLN D 2 5 ? -12.668 50.012 33.138 1.00 16.19 205 GLN D C 1
ATOM 1323 O O . GLN D 2 5 ? -13.086 49.599 32.059 1.00 16.52 205 GLN D O 1
ATOM 1329 N N . CYS D 2 6 ? -12.586 49.255 34.242 1.00 15.88 206 CYS D N 1
ATOM 1330 C CA . CYS D 2 6 ? -13.090 47.887 34.279 1.00 16.48 206 CYS D CA 1
ATOM 1331 C C . CYS D 2 6 ? -14.589 48.021 34.452 1.00 18.21 206 CYS D C 1
ATOM 1332 O O . CYS D 2 6 ? -15.061 48.650 35.390 1.00 17.96 206 CYS D O 1
ATOM 1335 N N . ARG D 2 7 ? -15.355 47.441 33.541 1.00 19.68 207 ARG D N 1
ATOM 1336 C CA . ARG D 2 7 ? -16.791 47.552 33.649 1.00 22.18 207 ARG D CA 1
ATOM 1337 C C . ARG D 2 7 ? -17.447 46.588 34.642 1.00 20.65 207 ARG D C 1
ATOM 1338 O O . ARG D 2 7 ? -18.649 46.631 34.838 1.00 21.03 207 ARG D O 1
ATOM 1346 N N . ILE D 2 8 ? -16.650 45.741 35.287 1.00 18.49 208 ILE D N 1
ATOM 1347 C CA . ILE D 2 8 ? -17.161 44.811 36.300 1.00 17.36 208 ILE D CA 1
ATOM 1348 C C . ILE D 2 8 ? -17.101 45.463 37.686 1.00 17.35 208 ILE D C 1
ATOM 1349 O O . ILE D 2 8 ? -18.130 45.598 38.369 1.00 17.27 208 ILE D O 1
ATOM 1354 N N . CYS D 2 9 ? -15.935 45.972 38.056 1.00 16.15 209 CYS D N 1
ATOM 1355 C CA . CYS D 2 9 ? -15.810 46.607 39.380 1.00 17.11 209 CYS D CA 1
ATOM 1356 C C . CYS D 2 9 ? -15.650 48.135 39.378 1.00 16.97 209 CYS D C 1
ATOM 1357 O O . CYS D 2 9 ? -15.537 48.751 40.455 1.00 18.01 209 CYS D O 1
ATOM 1360 N N . MET D 2 10 ? -15.609 48.733 38.185 1.00 16.39 210 MET D N 1
ATOM 1361 C CA . MET D 2 10 ? -15.483 50.177 37.998 1.00 16.21 210 MET D CA 1
ATOM 1362 C C . MET D 2 10 ? -14.104 50.797 38.309 1.00 15.61 210 MET D C 1
ATOM 1363 O O . MET D 2 10 ? -13.929 52.025 38.242 1.00 15.96 210 MET D O 1
ATOM 1368 N N . ARG D 2 11 ? -13.120 49.951 38.600 1.00 15.37 211 ARG D N 1
ATOM 1369 C CA . ARG D 2 11 ? -11.775 50.429 38.888 1.00 15.00 211 ARG D CA 1
ATOM 1370 C C . ARG D 2 11 ? -11.159 51.033 37.609 1.00 16.61 211 ARG D C 1
ATOM 1371 O O . ARG D 2 11 ? -11.408 50.538 36.496 1.00 16.02 211 ARG D O 1
ATOM 1379 N N . ASN D 2 12 ? -10.405 52.121 37.762 1.00 16.87 212 ASN D N 1
ATOM 1380 C CA . ASN D 2 12 ? -9.746 52.771 36.621 1.00 17.01 212 ASN D CA 1
ATOM 1381 C C . ASN D 2 12 ? -8.275 52.366 36.582 1.00 16.53 212 ASN D C 1
ATOM 1382 O O . ASN D 2 12 ? -7.633 52.139 37.637 1.00 15.04 212 ASN D O 1
ATOM 1387 N N . PHE D 2 13 ? -7.739 52.308 35.361 1.00 16.02 213 PHE D N 1
ATOM 1388 C CA . PHE D 2 13 ? -6.355 51.894 35.127 1.00 14.82 213 PHE D CA 1
ATOM 1389 C C . PHE D 2 13 ? -5.637 52.827 34.171 1.00 15.80 213 PHE D C 1
ATOM 1390 O O . PHE D 2 13 ? -6.257 53.457 33.289 1.00 15.70 213 PHE D O 1
ATOM 1398 N N . SER D 2 14 ? -4.322 52.893 34.347 1.00 14.94 214 SER D N 1
ATOM 1399 C CA . SER D 2 14 ? -3.484 53.714 33.505 1.00 15.27 214 SER D CA 1
ATOM 1400 C C . SER D 2 14 ? -3.298 53.093 32.095 1.00 15.94 214 SER D C 1
ATOM 1401 O O . SER D 2 14 ? -3.133 53.822 31.136 1.00 16.52 214 SER D O 1
ATOM 1404 N N . ARG D 2 15 ? -3.353 51.766 31.981 1.00 15.30 215 ARG D N 1
ATOM 1405 C CA . ARG D 2 15 ? -3.079 51.064 30.722 1.00 14.77 215 ARG D CA 1
ATOM 1406 C C . ARG D 2 15 ? -4.115 50.016 30.296 1.00 15.43 215 ARG D C 1
ATOM 1407 O O . ARG D 2 15 ? -4.717 49.312 31.134 1.00 14.76 215 ARG D O 1
ATOM 1415 N N . SER D 2 16 ? -4.259 49.859 28.978 1.00 14.10 216 SER D N 1
ATOM 1416 C CA . SER D 2 16 ? -5.169 48.882 28.427 1.00 14.04 216 SER D CA 1
ATOM 1417 C C . SER D 2 16 ? -4.756 47.428 28.716 1.00 12.42 216 SER D C 1
ATOM 1418 O O . SER D 2 16 ? -5.624 46.586 28.945 1.00 12.68 216 SER D O 1
ATOM 1421 N N . ASP D 2 17 ? -3.455 47.125 28.693 1.00 12.35 217 ASP D N 1
ATOM 1422 C CA . ASP D 2 17 ? -3.005 45.764 28.913 1.00 11.94 217 ASP D CA 1
ATOM 1423 C C . ASP D 2 17 ? -3.229 45.366 30.346 1.00 11.24 217 ASP D C 1
ATOM 1424 O O . ASP D 2 17 ? -3.644 44.260 30.623 1.00 11.30 217 ASP D O 1
ATOM 1429 N N . HIS D 2 18 ? -3.029 46.324 31.240 1.00 13.16 218 HIS D N 1
ATOM 1430 C CA . HIS D 2 18 ? -3.228 46.100 32.679 1.00 12.74 218 HIS D CA 1
ATOM 1431 C C . HIS D 2 18 ? -4.698 45.943 32.993 1.00 12.82 218 HIS D C 1
ATOM 1432 O O . HIS D 2 18 ? -5.056 45.157 33.876 1.00 13.77 218 HIS D O 1
ATOM 1439 N N . LEU D 2 19 ? -5.562 46.655 32.266 1.00 12.37 219 LEU D N 1
ATOM 1440 C CA . LEU D 2 19 ? -7.013 46.472 32.422 1.00 10.90 219 LEU D CA 1
ATOM 1441 C C . LEU D 2 19 ? -7.354 45.032 31.968 1.00 11.62 219 LEU D C 1
ATOM 1442 O O . LEU D 2 19 ? -8.078 44.303 32.640 1.00 13.02 219 LEU D O 1
ATOM 1447 N N . THR D 2 20 ? -6.792 44.609 30.829 1.00 12.88 220 THR D N 1
ATOM 1448 C CA . THR D 2 20 ? -7.034 43.276 30.287 1.00 12.39 220 THR D CA 1
ATOM 1449 C C . THR D 2 20 ? -6.657 42.175 31.264 1.00 12.66 220 THR D C 1
ATOM 1450 O O . THR D 2 20 ? -7.455 41.266 31.507 1.00 12.85 220 THR D O 1
ATOM 1454 N N . THR D 2 21 ? -5.450 42.234 31.828 1.00 12.44 221 THR D N 1
ATOM 1455 C CA . THR D 2 21 ? -5.073 41.165 32.755 1.00 12.71 221 THR D CA 1
ATOM 1456 C C . THR D 2 21 ? -5.882 41.263 34.074 1.00 13.22 221 THR D C 1
ATOM 1457 O O . THR D 2 21 ? -6.249 40.244 34.677 1.00 13.27 221 THR D O 1
ATOM 1461 N N . HIS D 2 22 ? -6.192 42.490 34.479 1.00 12.98 222 HIS D N 1
ATOM 1462 C CA . HIS D 2 22 ? -7.019 42.690 35.677 1.00 14.12 222 HIS D CA 1
ATOM 1463 C C . HIS D 2 22 ? -8.377 41.991 35.508 1.00 14.51 222 HIS D C 1
ATOM 1464 O O . HIS D 2 22 ? -8.848 41.324 36.418 1.00 13.62 222 HIS D O 1
ATOM 1471 N N . ILE D 2 23 ? -8.996 42.133 34.334 1.00 14.24 223 ILE D N 1
ATOM 1472 C CA . ILE D 2 23 ? -10.292 41.512 34.102 1.00 14.11 223 ILE D CA 1
ATOM 1473 C C . ILE D 2 23 ? -10.243 40.020 34.332 1.00 15.19 223 ILE D C 1
ATOM 1474 O O . ILE D 2 23 ? -11.228 39.434 34.800 1.00 15.76 223 ILE D O 1
ATOM 1479 N N . ARG D 2 24 ? -9.095 39.402 34.053 1.00 14.44 224 ARG D N 1
ATOM 1480 C CA . ARG D 2 24 ? -8.945 37.958 34.265 1.00 16.28 224 ARG D CA 1
ATOM 1481 C C . ARG D 2 24 ? -9.136 37.561 35.747 1.00 15.63 224 ARG D C 1
ATOM 1482 O O . ARG D 2 24 ? -9.462 36.425 36.045 1.00 17.26 224 ARG D O 1
ATOM 1490 N N . THR D 2 25 ? -8.925 38.506 36.654 1.00 16.25 225 THR D N 1
ATOM 1491 C CA . THR D 2 25 ? -9.095 38.238 38.070 1.00 16.89 225 THR D CA 1
ATOM 1492 C C . THR D 2 25 ? -10.577 38.025 38.348 1.00 17.47 225 THR D C 1
ATOM 1493 O O . THR D 2 25 ? -10.915 37.353 39.310 1.00 17.53 225 THR D O 1
ATOM 1497 N N . HIS D 2 26 ? -11.453 38.634 37.541 1.00 16.97 226 HIS D N 1
ATOM 1498 C CA . HIS D 2 26 ? -12.900 38.473 37.717 1.00 17.94 226 HIS D CA 1
ATOM 1499 C C . HIS D 2 26 ? -13.398 37.217 37.032 1.00 18.57 226 HIS D C 1
ATOM 1500 O O . HIS D 2 26 ? -14.279 36.552 37.530 1.00 19.76 226 HIS D O 1
ATOM 1507 N N . THR D 2 27 ?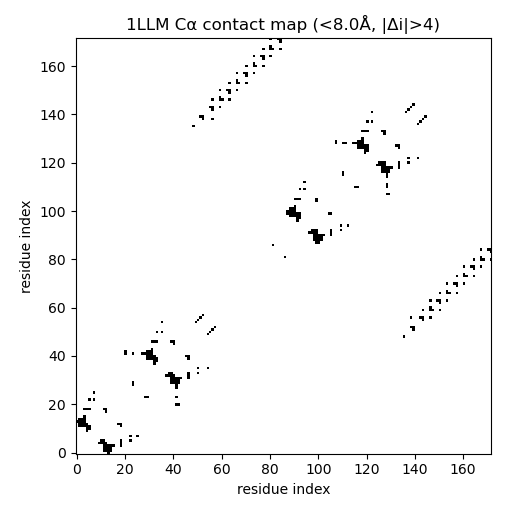 -12.858 36.917 35.864 1.00 18.98 227 THR D N 1
ATOM 1508 C CA . THR D 2 27 ? -13.313 35.780 35.090 1.00 18.89 227 THR D CA 1
ATOM 1509 C C . THR D 2 27 ? -12.634 34.465 35.417 1.00 19.55 227 THR D C 1
ATOM 1510 O O . THR D 2 27 ? -13.139 33.419 35.030 1.00 19.93 227 THR D O 1
ATOM 1514 N N . GLY D 2 28 ? -11.484 34.501 36.088 1.00 19.17 228 GLY D N 1
ATOM 1515 C CA . GLY D 2 28 ? -10.799 33.263 36.390 1.00 19.52 228 GLY D CA 1
ATOM 1516 C C . GLY D 2 28 ? -9.977 32.711 35.220 1.00 20.85 228 GLY D C 1
ATOM 1517 O O . GLY D 2 28 ? -9.410 31.614 35.317 1.00 21.82 228 GLY D O 1
ATOM 1518 N N . GLU D 2 29 ? -9.897 33.441 34.111 1.00 20.69 229 GLU D N 1
ATOM 1519 C CA . GLU D 2 29 ? -9.121 32.986 32.945 1.00 19.58 229 GLU D CA 1
ATOM 1520 C C . GLU D 2 29 ? -7.605 32.861 33.237 1.00 19.42 229 GLU D C 1
ATOM 1521 O O . GLU D 2 29 ? -6.963 33.808 33.705 1.00 18.66 229 GLU D O 1
ATOM 1527 N N . LYS D 2 30 ? -7.039 31.698 32.929 1.00 19.44 230 LYS D N 1
ATOM 1528 C CA . LYS D 2 30 ? -5.614 31.426 33.125 1.00 19.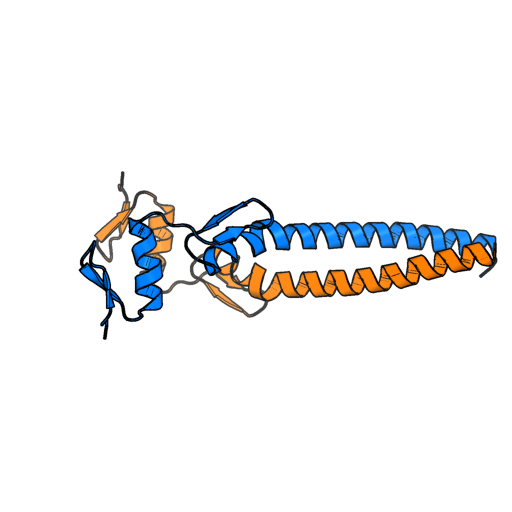39 230 LYS D CA 1
ATOM 1529 C C . LYS D 2 30 ? -5.068 30.832 31.853 1.00 18.90 230 LYS D C 1
ATOM 1530 O O . LYS D 2 30 ? -4.890 29.637 31.759 1.00 19.56 230 LYS D O 1
ATOM 1536 N N . PRO D 2 31 ? -4.705 31.675 30.894 1.00 19.34 231 PRO D N 1
ATOM 1537 C CA . PRO D 2 31 ? -4.171 31.230 29.596 1.00 19.78 231 PRO D CA 1
ATOM 1538 C C . PRO D 2 31 ? -2.800 30.540 29.580 1.00 20.73 231 PRO D C 1
ATOM 1539 O O . PRO D 2 31 ? -2.501 29.819 28.640 1.00 23.11 231 PRO D O 1
ATOM 1543 N N . PHE D 2 32 ? -1.958 30.775 30.586 1.00 20.00 232 PHE D N 1
ATOM 1544 C CA . PHE D 2 32 ? -0.598 30.253 30.601 1.00 19.55 232 PHE D CA 1
ATOM 1545 C C . PHE D 2 32 ? -0.332 29.032 31.427 1.00 20.18 232 PHE D C 1
ATOM 1546 O O . PHE D 2 32 ? -0.331 29.093 32.644 1.00 21.35 232 PHE D O 1
ATOM 1554 N N . ALA D 2 33 ? -0.047 27.920 30.762 1.00 20.74 233 ALA D N 1
ATOM 1555 C CA . ALA D 2 33 ? 0.227 26.683 31.477 1.00 20.55 233 ALA D CA 1
ATOM 1556 C C . ALA D 2 33 ? 1.722 26.425 31.487 1.00 21.10 233 ALA D C 1
ATOM 1557 O O . ALA D 2 33 ? 2.411 26.677 30.484 1.00 21.50 233 ALA D O 1
ATOM 1559 N N . CYS D 2 34 ? 2.232 26.001 32.641 1.00 20.36 234 CYS D N 1
ATOM 1560 C CA . CYS D 2 34 ? 3.642 25.647 32.788 1.00 20.38 234 CYS D CA 1
ATOM 1561 C C . CYS D 2 34 ? 3.812 24.325 32.029 1.00 21.05 234 CYS D C 1
ATOM 1562 O O . CYS D 2 34 ? 3.118 23.344 32.325 1.00 20.51 234 CYS D O 1
ATOM 1565 N N . ASP D 2 35 ? 4.730 24.291 31.064 1.00 22.83 235 ASP D N 1
ATOM 1566 C CA . ASP D 2 35 ? 4.934 23.078 30.253 1.00 24.55 235 ASP D CA 1
ATOM 1567 C C . ASP D 2 35 ? 5.545 21.931 31.016 1.00 25.12 235 ASP D C 1
ATOM 1568 O O . ASP D 2 35 ? 5.558 20.808 30.545 1.00 26.57 235 ASP D O 1
ATOM 1573 N N . ILE D 2 36 ? 6.057 22.206 32.201 1.00 23.68 236 ILE D N 1
ATOM 1574 C CA . ILE D 2 36 ? 6.650 21.154 32.974 1.00 24.49 236 ILE D CA 1
ATOM 1575 C C . ILE D 2 36 ? 5.646 20.467 33.923 1.00 25.45 236 ILE D C 1
ATOM 1576 O O . ILE D 2 36 ? 5.504 19.230 33.916 1.00 27.09 236 ILE D O 1
ATOM 1581 N N . CYS D 2 37 ? 4.907 21.235 34.711 1.00 24.44 237 CYS D N 1
ATOM 1582 C CA . CYS D 2 37 ? 3.981 20.596 35.627 1.00 22.97 237 CYS D CA 1
ATOM 1583 C C . CYS D 2 37 ? 2.518 20.848 35.248 1.00 23.25 237 CYS D C 1
ATOM 1584 O O . CYS D 2 37 ? 1.621 20.288 35.876 1.00 23.87 237 CYS D O 1
ATOM 1587 N N . GLY D 2 38 ? 2.267 21.692 34.248 1.00 22.48 238 GLY D N 1
ATOM 1588 C CA . GLY D 2 38 ? 0.903 21.940 33.834 1.00 21.44 238 GLY D CA 1
ATOM 1589 C C . GLY D 2 38 ? 0.116 22.973 34.616 1.00 22.18 238 GLY D C 1
ATOM 1590 O O . GLY D 2 38 ? -0.999 23.290 34.224 1.00 22.90 238 GLY D O 1
ATOM 1591 N N . ARG D 2 39 ? 0.672 23.523 35.691 1.00 21.18 239 ARG D N 1
ATOM 1592 C CA . ARG D 2 39 ? -0.053 24.537 36.450 1.00 20.66 239 ARG D CA 1
ATOM 1593 C C . ARG D 2 39 ? -0.424 25.742 35.560 1.00 19.31 239 ARG D C 1
ATOM 1594 O O . ARG D 2 39 ? 0.366 26.170 34.730 1.00 19.63 239 ARG D O 1
ATOM 1602 N N . LYS D 2 40 ? -1.631 26.275 35.719 1.00 19.64 240 LYS D N 1
ATOM 1603 C CA . LYS D 2 40 ? -2.098 27.413 34.920 1.00 19.04 240 LYS D CA 1
ATOM 1604 C C . LYS D 2 40 ? -1.959 28.749 35.624 1.00 18.11 240 LYS D C 1
ATOM 1605 O O . LYS D 2 40 ? -2.160 28.828 36.820 1.00 17.76 240 LYS D O 1
ATOM 1611 N N . PHE D 2 41 ? -1.715 29.809 34.855 1.00 17.31 241 PHE D N 1
ATOM 1612 C CA . PHE D 2 41 ? -1.531 31.165 35.378 1.00 16.84 241 PHE D CA 1
ATOM 1613 C C . PHE D 2 41 ? -2.282 32.194 34.554 1.00 17.84 241 PHE D C 1
ATOM 1614 O O . PHE D 2 41 ? -2.448 32.036 33.344 1.00 18.16 241 PHE D O 1
ATOM 1622 N N . ALA D 2 42 ? -2.682 33.285 35.188 1.00 17.08 242 ALA D N 1
ATOM 1623 C CA . ALA D 2 42 ? -3.378 34.332 34.492 1.00 16.39 242 ALA D CA 1
ATOM 1624 C C . ALA D 2 42 ? -2.457 35.121 33.570 1.00 16.93 242 ALA D C 1
ATOM 1625 O O . ALA D 2 42 ? -2.920 35.670 32.577 1.00 18.40 242 ALA D O 1
ATOM 1627 N N . ARG D 2 43 ? -1.160 35.201 33.896 1.00 16.62 243 ARG D N 1
ATOM 1628 C CA . ARG D 2 43 ? -0.205 35.995 33.109 1.00 15.42 243 ARG D CA 1
ATOM 1629 C C . ARG D 2 43 ? 1.051 35.216 32.819 1.00 15.00 243 ARG D C 1
ATOM 1630 O O . ARG D 2 43 ? 1.424 34.327 33.553 1.00 14.17 243 ARG D O 1
ATOM 1638 N N . SER D 2 44 ? 1.723 35.583 31.739 1.00 15.62 244 SER D N 1
ATOM 1639 C CA . SER D 2 44 ? 2.952 34.886 31.329 1.00 16.24 244 SER D CA 1
ATOM 1640 C C . SER D 2 44 ? 4.093 35.080 32.315 1.00 15.38 244 SER D C 1
ATOM 1641 O O . SER D 2 44 ? 4.840 34.142 32.553 1.00 14.61 244 SER D O 1
ATOM 1644 N N . ASP D 2 45 ? 4.202 36.295 32.875 1.00 16.34 245 ASP D N 1
ATOM 1645 C CA . ASP D 2 45 ? 5.248 36.604 33.852 1.00 15.87 245 ASP D CA 1
ATOM 1646 C C . ASP D 2 45 ? 5.040 35.78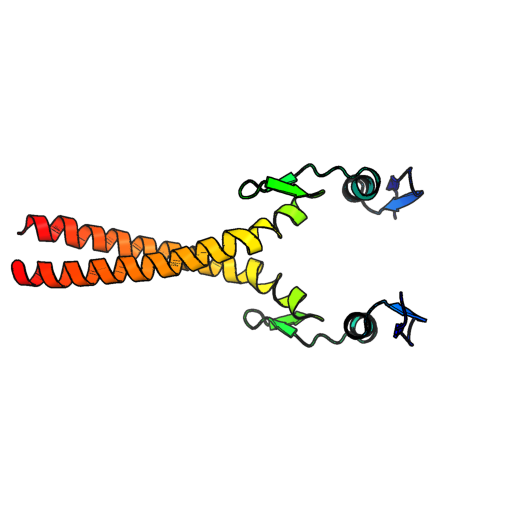8 35.161 1.00 16.24 245 ASP D C 1
ATOM 1647 O O . ASP D 2 45 ? 6.032 35.406 35.820 1.00 15.65 245 ASP D O 1
ATOM 1652 N N . GLU D 2 46 ? 3.780 35.497 35.514 1.00 15.21 246 GLU D N 1
ATOM 1653 C CA . GLU D 2 46 ? 3.510 34.644 36.678 1.00 15.01 246 GLU D CA 1
ATOM 1654 C C . GLU D 2 46 ? 4.001 33.220 36.367 1.00 14.21 246 GLU D C 1
ATOM 1655 O O . GLU D 2 46 ? 4.646 32.561 37.193 1.00 14.33 246 GLU D O 1
ATOM 1661 N N . ARG D 2 47 ? 3.725 32.755 35.150 1.00 14.29 247 ARG D N 1
ATOM 1662 C CA . ARG D 2 47 ? 4.175 31.441 34.749 1.00 14.68 247 ARG D CA 1
ATOM 1663 C C . ARG D 2 47 ? 5.714 31.383 34.745 1.00 14.57 247 ARG D C 1
ATOM 1664 O O . ARG D 2 47 ? 6.305 30.378 35.174 1.00 14.56 247 ARG D O 1
ATOM 1672 N N . LYS D 2 48 ? 6.340 32.443 34.236 1.00 14.19 248 LYS D N 1
ATOM 1673 C CA . LYS D 2 48 ? 7.789 32.520 34.185 1.00 14.11 248 LYS D CA 1
ATOM 1674 C C . LYS D 2 48 ? 8.465 32.454 35.556 1.00 14.91 248 LYS D C 1
ATOM 1675 O O . LYS D 2 48 ? 9.411 31.672 35.711 1.00 15.32 248 LYS D O 1
ATOM 1681 N N A ARG D 2 49 ? 8.033 33.275 36.534 0.50 15.43 249 ARG D N 1
ATOM 1682 N N B ARG D 2 49 ? 7.991 33.246 36.521 0.50 14.37 249 ARG D N 1
ATOM 1683 C CA A ARG D 2 49 ? 8.663 33.230 37.879 0.50 16.47 249 ARG D CA 1
ATOM 1684 C CA B ARG D 2 49 ? 8.589 33.232 37.862 0.50 15.20 249 ARG D CA 1
ATOM 1685 C C A ARG D 2 49 ? 8.528 31.817 38.479 0.50 15.72 249 ARG D C 1
ATOM 1686 C C B ARG D 2 49 ? 8.502 31.845 38.495 0.50 14.66 249 ARG D C 1
ATOM 1687 O O A ARG D 2 49 ? 9.468 31.289 39.077 0.50 15.22 249 ARG D O 1
ATOM 1688 O O B ARG D 2 49 ? 9.452 31.356 39.107 0.50 14.20 249 ARG D O 1
ATOM 1703 N N . HIS D 2 50 ? 7.376 31.188 38.263 1.00 15.00 250 HIS D N 1
ATOM 1704 C CA . HIS D 2 50 ? 7.154 29.848 38.760 1.00 15.69 250 HIS D CA 1
ATOM 1705 C C . HIS D 2 50 ? 8.116 28.834 38.097 1.00 15.71 250 HIS D C 1
ATOM 1706 O O . HIS D 2 50 ? 8.814 28.079 38.755 1.00 16.01 250 HIS D O 1
ATOM 1713 N N . ARG D 2 51 ? 8.082 28.790 36.773 1.00 16.17 251 ARG D N 1
ATOM 1714 C CA . ARG D 2 51 ? 8.900 27.849 36.022 1.00 15.97 251 ARG D CA 1
ATOM 1715 C C . ARG D 2 51 ? 10.406 28.033 36.209 1.00 14.86 251 ARG D C 1
ATOM 1716 O O . ARG D 2 51 ? 11.126 27.058 36.429 1.00 15.76 251 ARG D O 1
ATOM 1724 N N . ASP D 2 52 ? 10.865 29.285 36.130 1.00 15.12 252 ASP D N 1
ATOM 1725 C CA . ASP D 2 52 ? 12.275 29.603 36.275 1.00 15.39 252 ASP D CA 1
ATOM 1726 C C . ASP D 2 52 ? 12.852 29.078 37.574 1.00 16.04 252 ASP D C 1
ATOM 1727 O O . ASP D 2 52 ? 13.858 28.388 37.584 1.00 16.11 252 ASP D O 1
ATOM 1732 N N . ILE D 2 53 ? 12.179 29.386 38.674 1.00 15.89 253 ILE D N 1
ATOM 1733 C CA . ILE D 2 53 ? 12.678 29.002 39.990 1.00 15.82 253 ILE D CA 1
ATOM 1734 C C . ILE D 2 53 ? 12.328 27.603 40.413 1.00 15.90 253 ILE D C 1
ATOM 1735 O O . ILE D 2 53 ? 13.198 26.882 40.878 1.00 16.39 253 ILE D O 1
ATOM 1740 N N . GLN D 2 54 ? 11.091 27.178 40.163 1.00 16.72 254 GLN D N 1
ATOM 1741 C CA . GLN D 2 54 ? 10.666 25.842 40.575 1.00 16.87 254 GLN D CA 1
ATOM 1742 C C . GLN D 2 54 ? 11.216 24.712 39.708 1.00 17.47 254 GLN D C 1
ATOM 1743 O O . GLN D 2 54 ? 11.471 23.609 40.205 1.00 18.10 254 GLN D O 1
ATOM 1749 N N . HIS D 2 55 ? 11.441 24.978 38.424 1.00 18.02 255 HIS D N 1
ATOM 1750 C CA . HIS D 2 55 ? 11.938 23.910 37.548 1.00 17.67 255 HIS D CA 1
ATOM 1751 C C . HIS D 2 55 ? 13.285 24.150 36.928 1.00 17.53 255 HIS D C 1
ATOM 1752 O O . HIS D 2 55 ? 14.130 23.279 36.987 1.00 18.71 255 HIS D O 1
ATOM 1759 N N . ILE D 2 56 ? 13.475 25.326 36.334 1.00 16.98 256 ILE D N 1
ATOM 1760 C CA . ILE D 2 56 ? 14.705 25.608 35.625 1.00 17.84 256 ILE D CA 1
ATOM 1761 C C . ILE D 2 56 ? 15.994 25.653 36.417 1.00 17.78 256 ILE D C 1
ATOM 1762 O O . ILE D 2 56 ? 16.992 25.069 35.990 1.00 17.35 256 ILE D O 1
ATOM 1767 N N . LEU D 2 57 ? 16.009 26.378 37.534 1.00 17.75 257 LEU D N 1
ATOM 1768 C CA . LEU D 2 57 ? 17.232 26.432 38.330 1.00 17.78 257 LEU D CA 1
ATOM 1769 C C . LEU D 2 57 ? 17.689 25.046 38.760 1.00 18.35 257 LEU D C 1
ATOM 1770 O O . LEU D 2 57 ? 18.866 24.718 38.603 1.00 19.05 257 LEU D O 1
ATOM 1775 N N . PRO D 2 58 ? 16.781 24.208 39.303 1.00 18.80 258 PRO D N 1
ATOM 1776 C CA . PRO D 2 58 ? 17.237 22.866 39.701 1.00 19.45 258 PRO D CA 1
ATOM 1777 C C . PRO D 2 58 ? 17.797 22.092 38.468 1.00 19.21 258 PRO D C 1
ATOM 1778 O O . PRO D 2 58 ? 18.753 21.332 38.548 1.00 19.40 258 PRO D O 1
ATOM 1782 N N . ILE D 2 59 ? 17.140 22.259 37.331 1.00 19.40 259 ILE D N 1
ATOM 1783 C CA . ILE D 2 59 ? 17.567 21.605 36.101 1.00 19.68 259 ILE D CA 1
ATOM 1784 C C . ILE D 2 59 ? 18.965 22.054 35.694 1.00 18.08 259 ILE D C 1
ATOM 1785 O O . ILE D 2 59 ? 19.801 21.209 35.366 1.00 18.02 259 ILE D O 1
ATOM 1790 N N . LEU D 2 60 ? 19.223 23.358 35.724 1.00 17.47 260 LEU D N 1
ATOM 1791 C CA . LEU D 2 60 ? 20.537 23.887 35.372 1.00 17.67 260 LEU D CA 1
ATOM 1792 C C . LEU D 2 60 ? 21.613 23.379 36.342 1.00 19.39 260 LEU D C 1
ATOM 1793 O O . LEU D 2 60 ? 22.720 23.014 35.926 1.00 18.99 260 LEU D O 1
ATOM 1798 N N . GLU D 2 61 ? 21.300 23.358 37.642 1.00 19.58 261 GLU D N 1
ATOM 1799 C CA . GLU D 2 61 ? 22.261 22.858 38.633 1.00 20.43 261 GLU D CA 1
ATOM 1800 C C . GLU D 2 61 ? 22.669 21.430 38.302 1.00 20.07 261 GLU D C 1
ATOM 1801 O O . GLU D 2 61 ? 23.821 21.088 38.370 1.00 19.99 261 GLU D O 1
ATOM 1807 N N . ASP D 2 62 ? 21.696 20.593 37.976 1.00 19.71 262 ASP D N 1
ATOM 1808 C CA . ASP D 2 62 ? 21.957 19.212 37.627 1.00 21.06 262 ASP D CA 1
ATOM 1809 C C . ASP D 2 62 ? 22.818 19.115 36.393 1.00 20.74 262 ASP D C 1
ATOM 1810 O O . ASP D 2 62 ? 23.687 18.266 36.307 1.00 18.83 262 ASP D O 1
ATOM 1815 N N . LYS D 2 63 ? 22.532 19.980 35.427 1.00 20.64 263 LYS D N 1
ATOM 1816 C CA . LYS D 2 63 ? 23.259 19.982 34.171 1.00 21.63 263 LYS D CA 1
ATOM 1817 C C . LYS D 2 63 ? 24.717 20.362 34.406 1.00 20.72 263 LYS D C 1
ATOM 1818 O O . LYS D 2 63 ? 25.638 19.710 33.890 1.00 19.55 263 LYS D O 1
ATOM 1824 N N . VAL D 2 64 ? 24.923 21.399 35.212 1.00 19.46 264 VAL D N 1
ATOM 1825 C CA . VAL D 2 64 ? 26.272 21.837 35.525 1.00 19.19 264 VAL D CA 1
ATOM 1826 C C . VAL D 2 64 ? 27.009 20.698 36.249 1.00 20.72 264 VAL D C 1
ATOM 1827 O O . VAL D 2 64 ? 28.167 20.405 35.936 1.00 20.61 264 VAL D O 1
ATOM 1831 N N . GLU D 2 65 ? 26.343 20.037 37.200 1.00 21.13 265 GLU D N 1
ATOM 1832 C CA . GLU D 2 65 ? 26.976 18.948 37.946 1.00 23.16 265 GLU D CA 1
ATOM 1833 C C . GLU D 2 65 ? 27.451 17.850 36.988 1.00 23.79 265 GLU D C 1
ATOM 1834 O O . GLU D 2 65 ? 28.590 17.361 37.068 1.00 23.90 265 GLU D O 1
ATOM 1840 N N . GLU D 2 66 ? 26.558 17.476 36.080 1.00 23.12 266 GLU D N 1
ATOM 1841 C CA . GLU D 2 66 ? 26.808 16.462 35.076 1.00 24.10 266 GLU D CA 1
ATOM 1842 C C . GLU D 2 66 ? 28.001 16.851 34.184 1.00 22.22 266 GLU D C 1
ATOM 1843 O O . GLU D 2 66 ? 28.930 16.081 34.026 1.00 20.74 266 GLU D O 1
ATOM 1849 N N . LEU D 2 67 ? 27.974 18.059 33.630 1.00 21.12 267 LEU D N 1
ATOM 1850 C CA . LEU D 2 67 ? 29.060 18.538 32.761 1.00 21.06 267 LEU D CA 1
ATOM 1851 C C . LEU D 2 67 ? 30.389 18.661 33.497 1.00 21.71 267 LEU D C 1
ATOM 1852 O O . LEU D 2 67 ? 31.435 18.422 32.900 1.00 21.92 267 LEU D O 1
ATOM 1857 N N . LEU D 2 68 ? 30.348 19.057 34.776 1.00 22.03 268 LEU D N 1
ATOM 1858 C CA . LEU D 2 68 ? 31.551 19.189 35.610 1.00 23.41 268 LEU D CA 1
ATOM 1859 C C . LEU D 2 68 ? 32.181 17.816 35.821 1.00 25.42 268 LEU D C 1
ATOM 1860 O O . LEU D 2 68 ? 33.413 17.665 35.947 1.00 26.16 268 LEU D O 1
ATOM 1865 N N . SER D 2 69 ? 31.314 16.817 35.904 1.00 26.47 269 SER D N 1
ATOM 1866 C CA . SER D 2 69 ? 31.743 15.451 36.075 1.00 28.45 269 SER D CA 1
ATOM 1867 C C . SER D 2 69 ? 32.454 14.953 34.772 1.00 28.47 269 SER D C 1
ATOM 1868 O O . SER D 2 69 ? 33.559 14.395 34.838 1.00 27.70 269 SER D O 1
ATOM 1871 N N . LYS D 2 70 ? 31.843 15.190 33.607 1.00 28.30 270 LYS D N 1
ATOM 1872 C CA . LYS D 2 70 ? 32.452 14.824 32.320 1.00 29.74 270 LYS D CA 1
ATOM 1873 C C . LYS D 2 70 ? 33.772 15.557 32.124 1.00 30.23 270 LYS D C 1
ATOM 1874 O O . LYS D 2 70 ? 34.738 14.971 31.649 1.00 30.13 270 LYS D O 1
ATOM 1880 N N . ASN D 2 71 ? 33.800 16.827 32.517 1.00 30.50 271 ASN D N 1
ATOM 1881 C CA . ASN D 2 71 ? 34.987 17.655 32.419 1.00 32.89 271 ASN D CA 1
ATOM 1882 C C . ASN D 2 71 ? 36.095 17.026 33.235 1.00 35.39 271 ASN D C 1
ATOM 1883 O O . ASN D 2 71 ? 37.179 16.781 32.724 1.00 35.09 271 ASN D O 1
ATOM 1888 N N . TYR D 2 72 ? 35.815 16.759 34.524 1.00 38.29 272 TYR D N 1
ATOM 1889 C CA . TYR D 2 72 ? 36.797 16.146 35.410 1.00 41.12 272 TYR D CA 1
ATOM 1890 C C . TYR D 2 72 ? 37.378 14.831 34.875 1.00 41.61 272 TYR D C 1
ATOM 1891 O O . TYR D 2 72 ? 38.525 14.532 35.061 1.00 42.22 272 TYR D O 1
ATOM 1900 N N . HIS D 2 73 ? 36.572 14.038 34.146 1.00 42.24 273 HIS D N 1
ATOM 1901 C CA . HIS D 2 73 ? 37.036 12.786 33.553 1.00 43.92 273 HIS D CA 1
ATOM 1902 C C . HIS D 2 73 ? 37.858 13.000 32.275 1.00 43.58 273 HIS D C 1
ATOM 1903 O O . HIS D 2 73 ? 38.487 12.079 31.761 1.00 43.14 273 HIS D O 1
ATOM 1910 N N . LEU D 2 74 ? 37.664 14.151 31.653 1.00 42.65 274 LEU D N 1
ATOM 1911 C CA . LEU D 2 74 ? 38.378 14.482 30.432 1.00 41.42 274 LEU D CA 1
ATOM 1912 C C . LEU D 2 74 ? 39.689 15.148 30.815 1.00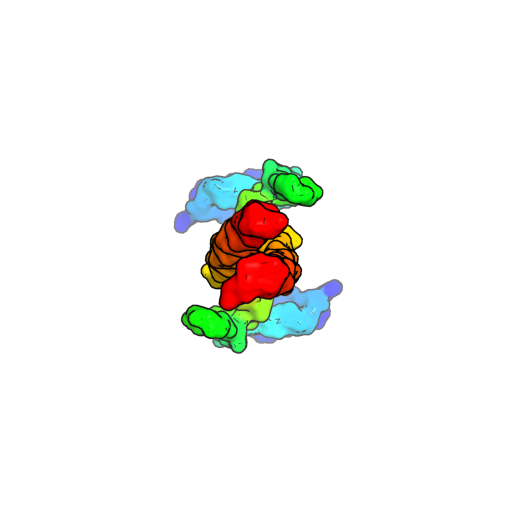 42.25 274 LEU D C 1
ATOM 1913 O O . LEU D 2 74 ? 40.710 14.829 30.237 1.00 42.91 274 LEU D O 1
ATOM 1918 N N . GLU D 2 75 ? 39.692 16.024 31.816 1.00 43.99 275 GLU D N 1
ATOM 1919 C CA . GLU D 2 75 ? 40.940 16.651 32.239 1.00 46.61 275 GLU D CA 1
ATOM 1920 C C . GLU D 2 75 ? 41.918 15.572 32.757 1.00 48.95 275 GLU D C 1
ATOM 1921 O O . GLU D 2 75 ? 43.142 15.813 32.852 1.00 49.44 275 GLU D O 1
ATOM 1927 N N . ASN D 2 76 ? 41.358 14.360 32.944 1.00 50.96 276 ASN D N 1
ATOM 1928 C CA . ASN D 2 76 ? 42.031 13.137 33.411 1.00 51.87 276 ASN D CA 1
ATOM 1929 C C . ASN D 2 76 ? 42.475 12.253 32.246 1.00 52.50 276 ASN D C 1
ATOM 1930 O O . ASN D 2 76 ? 43.368 11.460 32.391 1.00 53.17 276 ASN D O 1
ATOM 1935 N N . GLU D 2 77 ? 41.760 12.241 31.139 1.00 53.55 277 GLU D N 1
ATOM 1936 C CA . GLU D 2 77 ? 42.241 11.409 30.057 1.00 54.46 277 GLU D CA 1
ATOM 1937 C C . GLU D 2 77 ? 43.417 12.160 29.418 1.00 54.77 277 GLU D C 1
ATOM 1938 O O . GLU D 2 77 ? 44.300 11.547 28.823 1.00 55.42 277 GLU D O 1
ATOM 1944 N N . VAL D 2 78 ? 43.441 13.480 29.611 1.00 54.32 278 VAL D N 1
ATOM 1945 C CA . VAL D 2 78 ? 44.476 14.352 29.077 1.00 53.71 278 VAL D CA 1
ATOM 1946 C C . VAL D 2 78 ? 45.779 14.338 29.890 1.00 55.06 278 VAL D C 1
ATOM 1947 O O . VAL D 2 78 ? 46.842 14.136 29.302 1.00 54.81 278 VAL D O 1
ATOM 1951 N N . ALA D 2 79 ? 45.721 14.533 31.216 1.00 55.86 279 ALA D N 1
ATOM 1952 C CA . ALA D 2 79 ? 46.952 14.516 32.034 1.00 56.37 279 ALA D CA 1
ATOM 1953 C C . ALA D 2 79 ? 47.605 13.134 31.891 1.00 56.04 279 ALA D C 1
ATOM 1954 O O . ALA D 2 79 ? 48.840 12.969 31.935 1.00 55.41 279 ALA D O 1
ATOM 1956 N N . ARG D 2 80 ? 46.744 12.167 31.624 1.00 54.85 280 ARG D N 1
ATOM 1957 C CA . ARG D 2 80 ? 47.152 10.809 31.452 1.00 54.27 280 ARG D CA 1
ATOM 1958 C C . ARG D 2 80 ? 47.790 10.487 30.110 1.00 54.51 280 ARG D C 1
ATOM 1959 O O . ARG D 2 80 ? 48.839 9.847 30.066 1.00 54.93 280 ARG D O 1
ATOM 1967 N N . LEU D 2 81 ? 47.118 10.820 29.012 1.00 54.04 281 LEU D N 1
ATOM 1968 C CA . LEU D 2 81 ? 47.673 10.523 27.699 1.00 52.70 281 LEU D CA 1
ATOM 1969 C C . LEU D 2 81 ? 48.981 11.253 27.508 1.00 53.54 281 LEU D C 1
ATOM 1970 O O . LEU D 2 81 ? 49.913 10.694 26.955 1.00 53.33 281 LEU D O 1
ATOM 1975 N N . LYS D 2 82 ? 49.073 12.450 28.042 1.00 55.08 282 LYS D N 1
ATOM 1976 C CA . LYS D 2 82 ? 50.289 13.236 27.975 1.00 57.44 282 LYS D CA 1
ATOM 1977 C C . LYS D 2 82 ? 51.400 12.596 28.792 1.00 60.10 282 LYS D C 1
ATOM 1978 O O . LYS D 2 82 ? 52.526 13.069 28.763 1.00 61.16 282 LYS D O 1
ATOM 1984 N N . LYS D 2 83 ? 51.064 11.596 29.602 1.00 63.09 283 LYS D N 1
ATOM 1985 C CA . LYS D 2 83 ? 52.082 10.902 30.384 1.00 65.99 283 LYS D CA 1
ATOM 1986 C C . LYS D 2 83 ? 52.583 9.813 29.435 1.00 67.18 283 LYS D C 1
ATOM 1987 O O . LYS D 2 83 ? 53.792 9.659 29.250 1.00 67.36 283 LYS D O 1
ATOM 1993 N N . LEU D 2 84 ? 51.650 9.105 28.791 1.00 68.07 284 LEU D N 1
ATOM 1994 C CA . LEU D 2 84 ? 52.019 8.065 27.851 1.00 69.31 284 LEU D CA 1
ATOM 1995 C C . LEU D 2 84 ? 52.993 8.679 26.856 1.00 71.24 284 LEU D C 1
ATOM 1996 O O . LEU D 2 84 ? 54.066 8.130 26.601 1.00 72.63 284 LEU D O 1
ATOM 2001 N N . VAL D 2 85 ? 52.667 9.891 26.414 1.00 72.48 285 VAL D N 1
ATOM 2002 C CA . VAL D 2 85 ? 53.476 10.641 25.453 1.00 73.11 285 VAL D CA 1
ATOM 2003 C C . VAL D 2 85 ? 54.887 11.003 25.981 1.00 73.49 285 VAL D C 1
ATOM 2004 O O . VAL D 2 85 ? 55.833 11.153 25.199 1.00 74.13 285 VAL D O 1
#

Secondary structure (DSSP, 8-state):
---EE-TTT--EES-HHHHHHHHHHHH----EE-TTT--EESSHHHHHHHHIIIIIHHHHHHHHHHHHHHHHHHHHHHHHHHHHT--/---EE-TTT--EES-HHHHHHHHHHHH----EE-TTT--EESSHHHHHHHHIIIIIHHHHHHHHHHHHHHHHHHHHHHHHHHHH-

Organism: Saccharomyces cerevisiae (strain ATCC 204508 / S288c) (NCBI:txid559292)

Solvent-accessible surface area: 12258 Å² total; per-residue (Å²): 203,124,64,71,62,0,183,120,63,87,147,60,28,68,135,62,80,87,26,70,34,32,58,37,105,74,90,52,89,111,53,55,40,3,108,82,71,42,150,99,23,22,90,57,49,58,74,111,66,34,75,14,21,107,27,42,16,45,88,28,82,96,71,14,111,76,4,78,50,84,9,133,105,21,94,46,65,10,49,163,17,66,169,142,40,51,127,196,106,104,73,68,1,184,106,60,90,145,60,26,53,123,61,69,84,26,71,32,33,60,43,101,72,87,51,93,104,57,53,40,2,112,81,74,43,151,97,25,21,100,56,69,68,73,104,135,32,77,11,25,108,30,28,13,60,90,22,100,93,73,17,119,74,4,88,59,100,12,161,128,27,93,76,56,13,73,72,0,115,129,92,98

B-factor: mean 25.13, std 13.91, range [2.0, 75.38]

Sequence (172 aa):
MKPFQCRICMRNFSRSDHLTTHIRTHTGEKPFACDICGRKFARSDERKRRRRHRDIQHILPILEDKVEELLSKNYHLENEVARLKKLVGEMKPFQCRICMRNFSRSDHLTTHIRTHTGEKPFACDICGRKFARSDERKRRHRDIQHILPILEDKVEELLSKNYHLENEVARLKKLV